Protein AF-A0A9P6D9B2-F1 (afdb_monomer)

Organism: Pleurotus eryngii (NCBI:txid5323)

pLDDT: mean 74.41, std 20.21, range [35.28, 97.0]

Foldseek 3Di:
DDLPPPDPVVSVVVVVVVVVVVVVVVLLCLLPVLVVLLVVLVPQAQDDPVLLDDPDDPPDDDDPDDPDDDNRPLPPPPPPPPPDPPDDDPPDDPQDPVNVVVVSVVSSVVSNVCNNCSVVSNVVSLVVLLVSLVVLQVQLVVLCVQLVPPDPPDDPVVNVVSNVVSNVSSVVSVVSSLSSLVSVVVVCVVVVHPRVVSVPDPNDPDPPPDPPPPPDDPDDDDDDDDD

Mean predicted aligned error: 15.23 Å

Structure (mmCIF, N/CA/C/O backbone):
data_AF-A0A9P6D9B2-F1
#
_entry.id   AF-A0A9P6D9B2-F1
#
loop_
_atom_site.group_PDB
_atom_site.id
_atom_site.type_symbol
_atom_site.label_atom_id
_atom_site.label_alt_id
_atom_site.label_comp_id
_atom_site.label_asym_id
_atom_site.label_entity_id
_atom_site.label_seq_id
_atom_site.pdbx_PDB_ins_code
_atom_site.Cartn_x
_atom_site.Cartn_y
_atom_site.Cartn_z
_atom_site.occupancy
_atom_site.B_iso_or_equiv
_atom_site.auth_seq_id
_atom_site.auth_comp_id
_atom_site.auth_asym_id
_atom_site.auth_atom_id
_atom_site.pdbx_PDB_model_num
ATOM 1 N N . MET A 1 1 ? 6.575 23.695 11.909 1.00 61.94 1 MET A N 1
ATOM 2 C CA . MET A 1 1 ? 6.281 23.722 13.365 1.00 61.94 1 MET A CA 1
ATOM 3 C C . MET A 1 1 ? 7.591 23.746 14.148 1.00 61.94 1 MET A C 1
ATOM 5 O O . MET A 1 1 ? 8.444 22.914 13.869 1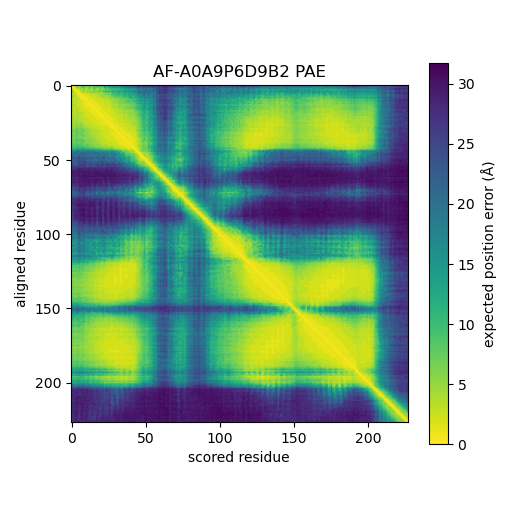.00 61.94 1 MET A O 1
ATOM 9 N N . SER A 1 2 ? 7.783 24.678 15.091 1.00 77.81 2 SER A N 1
ATOM 10 C CA . SER A 1 2 ? 9.008 24.755 15.913 1.00 77.81 2 SER A CA 1
ATOM 11 C C . SER A 1 2 ? 8.801 24.080 17.271 1.00 77.81 2 SER A C 1
ATOM 13 O O . SER A 1 2 ? 7.975 24.521 18.063 1.00 77.81 2 SER A O 1
ATOM 15 N N . THR A 1 3 ? 9.562 23.020 17.557 1.00 83.31 3 THR A N 1
ATOM 16 C CA . THR A 1 3 ? 9.457 22.218 18.795 1.00 83.31 3 THR A CA 1
ATOM 17 C C . THR A 1 3 ? 10.486 22.595 19.872 1.00 83.31 3 THR A C 1
ATOM 19 O O . THR A 1 3 ? 10.587 21.942 20.918 1.00 83.31 3 THR A O 1
ATOM 22 N N . LYS A 1 4 ? 11.261 23.663 19.630 1.00 82.50 4 LYS A N 1
ATOM 23 C CA . LYS A 1 4 ? 12.388 24.085 20.481 1.00 82.50 4 LYS A CA 1
ATOM 24 C C . LYS A 1 4 ? 11.959 24.594 21.863 1.00 82.50 4 LYS A C 1
ATOM 26 O O . LYS A 1 4 ? 12.705 24.406 22.815 1.00 82.50 4 LYS A O 1
ATOM 31 N N . LEU A 1 5 ? 10.767 25.184 21.982 1.00 89.38 5 LEU A N 1
ATOM 32 C CA . LEU A 1 5 ? 10.248 25.762 23.235 1.00 89.38 5 LEU A CA 1
ATOM 33 C C . LEU A 1 5 ? 9.285 24.830 23.994 1.00 89.38 5 LEU A C 1
ATOM 35 O O . LEU A 1 5 ? 8.764 25.197 25.042 1.00 89.38 5 LEU A O 1
ATOM 39 N N . MET A 1 6 ? 9.035 23.626 23.474 1.00 92.62 6 MET A N 1
ATOM 40 C CA . MET A 1 6 ? 8.132 22.655 24.095 1.00 92.62 6 MET A CA 1
ATOM 41 C C . MET A 1 6 ? 8.830 21.856 25.196 1.00 92.62 6 MET A C 1
ATOM 43 O O . MET A 1 6 ? 10.019 21.525 25.083 1.00 92.62 6 MET A O 1
ATOM 47 N N . THR A 1 7 ? 8.061 21.466 26.218 1.00 92.81 7 THR A N 1
ATOM 48 C CA . THR A 1 7 ? 8.506 20.471 27.199 1.00 92.81 7 THR A CA 1
ATOM 49 C C . THR A 1 7 ? 8.815 19.140 26.492 1.00 92.81 7 THR A C 1
ATOM 51 O O . THR A 1 7 ? 8.228 18.846 25.444 1.00 92.81 7 THR A O 1
ATOM 54 N N . PRO A 1 8 ? 9.736 18.309 27.016 1.00 90.94 8 PRO A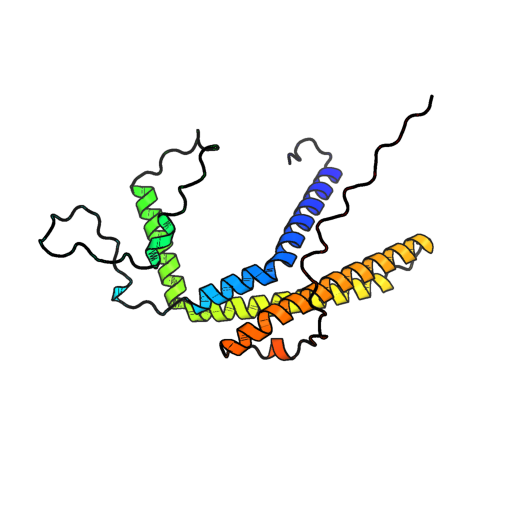 N 1
ATOM 55 C CA . PRO A 1 8 ? 10.158 17.082 26.334 1.00 90.94 8 PRO A CA 1
ATOM 56 C C . PRO A 1 8 ? 9.014 16.119 25.988 1.00 90.94 8 PRO A C 1
ATOM 58 O O . PRO A 1 8 ? 9.072 15.452 24.957 1.00 90.94 8 PRO A O 1
ATOM 61 N N . TRP A 1 9 ? 7.976 16.066 26.828 1.00 90.38 9 TRP A N 1
ATOM 62 C CA . TRP A 1 9 ? 6.820 15.192 26.627 1.00 90.38 9 TRP A CA 1
ATOM 63 C C . TRP A 1 9 ? 5.942 15.680 25.466 1.00 90.38 9 TRP A C 1
ATOM 65 O O . TRP A 1 9 ? 5.736 14.946 24.503 1.00 90.38 9 TRP A O 1
ATOM 75 N N . VAL A 1 10 ? 5.560 16.962 25.484 1.00 90.25 10 VAL A N 1
ATOM 76 C CA . VAL A 1 10 ? 4.762 17.605 24.423 1.00 90.25 10 VAL A CA 1
ATOM 77 C C . VAL A 1 10 ? 5.493 17.586 23.081 1.00 90.25 10 VAL A C 1
ATOM 79 O O . VAL A 1 10 ? 4.886 17.364 22.034 1.00 90.25 10 VAL A O 1
ATOM 82 N N . ARG A 1 11 ? 6.820 17.764 23.093 1.00 90.75 11 ARG A N 1
ATOM 83 C CA . ARG A 1 11 ? 7.648 17.638 21.888 1.00 90.75 11 ARG A CA 1
ATOM 84 C C . ARG A 1 11 ? 7.505 16.258 21.248 1.00 90.75 11 ARG A C 1
ATOM 86 O O . ARG A 1 11 ? 7.363 16.176 20.032 1.00 90.75 11 ARG A O 1
ATOM 93 N N . ARG A 1 12 ? 7.584 15.190 22.047 1.00 89.56 12 ARG A N 1
ATOM 94 C CA . ARG A 1 12 ? 7.517 13.811 21.546 1.00 89.56 12 ARG A CA 1
ATOM 95 C C . ARG A 1 12 ? 6.148 13.511 20.941 1.00 89.56 12 ARG A C 1
ATOM 97 O O . ARG A 1 12 ? 6.096 12.989 19.837 1.00 89.56 12 ARG A O 1
ATOM 104 N N . GLU A 1 13 ? 5.078 13.902 21.621 1.00 90.81 13 GLU A N 1
ATOM 105 C CA . GLU A 1 13 ? 3.706 13.729 21.133 1.00 90.81 13 GLU A CA 1
ATOM 106 C C . GLU A 1 13 ? 3.445 14.522 19.844 1.00 90.81 13 GLU A C 1
ATOM 108 O O . GLU A 1 13 ? 2.868 14.004 18.894 1.00 90.81 13 GLU A O 1
ATOM 113 N N . THR A 1 14 ? 3.948 15.758 19.762 1.00 90.75 14 THR A N 1
ATOM 114 C CA . THR A 1 14 ? 3.820 16.586 18.552 1.00 90.75 14 THR A CA 1
ATOM 115 C C . THR A 1 14 ? 4.505 15.932 17.350 1.00 90.75 14 THR A C 1
ATOM 117 O O . THR A 1 14 ? 3.945 15.906 16.254 1.00 90.75 14 THR A O 1
ATOM 120 N N . ILE A 1 15 ? 5.714 15.394 17.548 1.00 89.69 15 ILE A N 1
ATOM 121 C CA . ILE A 1 15 ? 6.451 14.687 16.493 1.00 89.69 15 ILE A CA 1
ATOM 122 C C . ILE A 1 15 ? 5.716 13.405 16.091 1.00 89.69 15 ILE A C 1
ATOM 124 O O . ILE A 1 15 ? 5.590 13.149 14.897 1.00 89.69 15 ILE A O 1
ATOM 128 N N . ASP A 1 16 ? 5.204 12.635 17.055 1.00 89.81 16 ASP A N 1
ATOM 129 C CA . ASP A 1 16 ? 4.456 11.403 16.784 1.00 89.81 16 ASP A CA 1
ATOM 130 C C . ASP A 1 16 ? 3.185 11.684 15.973 1.00 89.81 16 ASP A C 1
ATOM 132 O O . ASP A 1 16 ? 2.973 11.076 14.928 1.00 89.81 16 ASP A O 1
ATOM 136 N N . ASN A 1 17 ? 2.392 12.682 16.370 1.00 91.38 17 ASN A N 1
ATOM 137 C CA . ASN A 1 17 ? 1.190 13.084 15.640 1.00 91.38 17 ASN A CA 1
ATOM 138 C C . ASN A 1 17 ? 1.508 13.531 14.208 1.00 91.38 17 ASN A C 1
ATOM 140 O O . ASN A 1 17 ? 0.808 13.150 13.269 1.00 91.38 17 ASN A O 1
ATOM 144 N N . HIS A 1 18 ? 2.582 14.304 14.023 1.00 89.62 18 HIS A N 1
ATOM 145 C CA . HIS A 1 18 ? 2.997 14.744 12.694 1.00 89.62 18 HIS A CA 1
ATOM 146 C C . HIS A 1 18 ? 3.466 13.573 11.822 1.00 89.62 18 HIS A C 1
ATOM 148 O O . HIS A 1 18 ? 3.024 13.443 10.681 1.00 89.62 18 HIS A O 1
ATOM 154 N N . ALA A 1 19 ? 4.306 12.689 12.367 1.00 89.88 19 ALA A N 1
ATOM 155 C CA . ALA A 1 19 ? 4.774 11.497 11.667 1.00 89.88 19 ALA A CA 1
ATOM 156 C C . ALA A 1 19 ? 3.610 10.560 11.312 1.00 89.88 19 ALA A C 1
ATOM 158 O O . ALA A 1 19 ? 3.552 10.048 10.197 1.00 89.88 19 ALA A O 1
ATOM 159 N N . ARG A 1 20 ? 2.641 10.380 12.218 1.00 87.12 20 ARG A N 1
ATOM 160 C CA . ARG A 1 20 ? 1.435 9.577 11.973 1.00 87.12 20 ARG A CA 1
ATOM 161 C C . ARG A 1 20 ? 0.555 10.184 10.890 1.00 87.12 20 ARG A C 1
ATOM 163 O O . ARG A 1 20 ? 0.118 9.449 10.011 1.00 87.12 20 ARG A O 1
ATOM 170 N N . GLY A 1 21 ? 0.342 11.500 10.909 1.00 91.25 21 GLY A N 1
ATOM 171 C CA . GLY A 1 21 ? -0.403 12.197 9.860 1.00 91.25 21 GLY A CA 1
ATOM 172 C C . GLY A 1 21 ? 0.262 12.065 8.489 1.00 91.25 21 GLY A C 1
ATOM 173 O O . GLY A 1 21 ? -0.400 11.721 7.512 1.00 91.25 21 GLY A O 1
ATOM 174 N N . TRP A 1 22 ? 1.582 12.255 8.423 1.00 91.69 22 TRP A N 1
ATOM 175 C CA . TRP A 1 22 ? 2.341 12.110 7.181 1.00 91.69 22 TRP A CA 1
ATOM 176 C C . TRP A 1 22 ? 2.339 10.666 6.661 1.00 91.69 22 TRP A C 1
ATOM 178 O O . TRP A 1 22 ? 2.072 10.435 5.483 1.00 91.69 22 TRP A O 1
ATOM 188 N N . ASN A 1 23 ? 2.550 9.680 7.539 1.00 92.25 23 ASN A N 1
ATOM 189 C CA . ASN A 1 23 ? 2.464 8.264 7.177 1.00 92.25 23 ASN A CA 1
ATOM 190 C C . ASN A 1 23 ? 1.066 7.898 6.672 1.00 92.25 23 ASN A C 1
ATOM 192 O O . ASN A 1 23 ? 0.944 7.194 5.675 1.00 92.25 23 ASN A O 1
ATOM 196 N N . TRP A 1 24 ? 0.012 8.395 7.324 1.00 92.44 24 TRP A N 1
ATOM 197 C CA . TRP A 1 24 ? -1.360 8.161 6.882 1.00 92.44 24 TRP A CA 1
ATOM 198 C C . TRP A 1 24 ? -1.611 8.731 5.487 1.00 92.44 24 TRP A C 1
ATOM 200 O O . TRP A 1 24 ? -2.140 8.033 4.626 1.00 92.44 24 TRP A O 1
ATOM 210 N N . GLN A 1 25 ? -1.157 9.960 5.235 1.00 93.69 25 GLN A N 1
ATOM 211 C CA . GLN A 1 25 ? -1.238 10.573 3.912 1.00 93.69 25 GLN A CA 1
ATOM 212 C C . GLN A 1 25 ? -0.495 9.753 2.847 1.00 93.69 25 GLN A C 1
ATOM 214 O O . GLN A 1 25 ? -0.969 9.635 1.722 1.00 93.69 25 GLN A O 1
ATOM 219 N N . LYS A 1 26 ? 0.654 9.158 3.183 1.00 91.38 26 LYS A N 1
ATOM 220 C CA . LYS A 1 26 ? 1.365 8.253 2.268 1.00 91.38 26 LYS A CA 1
ATOM 221 C C . LYS A 1 26 ? 0.578 6.977 1.997 1.00 91.38 26 LYS A C 1
ATOM 223 O O . LYS A 1 26 ? 0.425 6.603 0.839 1.00 91.38 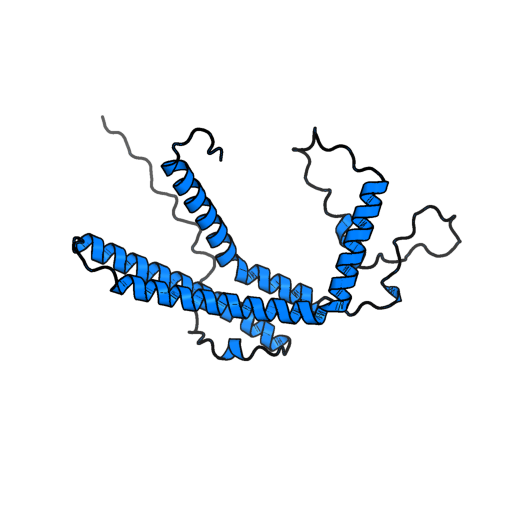26 LYS A O 1
ATOM 228 N N . ILE A 1 27 ? 0.031 6.357 3.042 1.00 93.94 27 ILE A N 1
ATOM 229 C CA . ILE A 1 27 ? -0.756 5.125 2.927 1.00 93.94 27 ILE A CA 1
ATOM 230 C C . ILE A 1 27 ? -1.954 5.324 2.000 1.00 93.94 27 ILE A C 1
ATOM 232 O O . ILE A 1 27 ? -2.182 4.486 1.134 1.00 93.94 27 ILE A O 1
ATOM 236 N N . THR A 1 28 ? -2.691 6.429 2.136 1.00 92.88 28 THR A N 1
ATOM 237 C CA . THR A 1 28 ? -3.854 6.706 1.278 1.00 92.88 28 THR A CA 1
ATOM 238 C C . THR A 1 28 ? -3.469 7.017 -0.169 1.00 92.88 28 THR A C 1
ATOM 240 O O . THR A 1 28 ? -4.262 6.762 -1.072 1.00 92.88 28 THR A O 1
ATOM 243 N N . GLN A 1 29 ? -2.257 7.524 -0.407 1.00 93.12 29 GLN A N 1
ATOM 244 C CA . GLN A 1 29 ? -1.759 7.855 -1.744 1.00 93.12 29 GLN A CA 1
ATOM 245 C C . GLN A 1 29 ? -1.103 6.678 -2.477 1.00 93.12 29 GLN A C 1
ATOM 247 O O . GLN A 1 29 ? -0.981 6.746 -3.698 1.00 93.12 29 GLN A O 1
ATOM 252 N N . PHE A 1 30 ? -0.726 5.590 -1.791 1.00 94.00 30 PHE A N 1
ATOM 253 C CA . PHE A 1 30 ? -0.034 4.465 -2.436 1.00 94.00 30 PHE A CA 1
ATOM 254 C C . PHE A 1 30 ? -0.786 3.886 -3.636 1.00 94.00 30 PHE A C 1
ATOM 256 O O . PHE A 1 30 ? -0.145 3.530 -4.622 1.00 94.00 30 PHE A O 1
ATOM 263 N N . GLY A 1 31 ? -2.122 3.860 -3.587 1.00 92.44 31 GLY A N 1
ATOM 264 C CA . GLY A 1 31 ? -2.980 3.453 -4.701 1.00 92.44 31 GLY A CA 1
ATOM 265 C C . GLY A 1 31 ? -2.615 4.135 -6.019 1.00 92.44 31 GLY A C 1
ATOM 266 O O . GLY A 1 31 ? -2.291 3.464 -6.999 1.00 92.44 31 GLY A O 1
ATOM 267 N N . SER A 1 32 ? -2.629 5.469 -6.036 1.00 93.12 32 SER A N 1
ATOM 268 C CA . SER A 1 32 ? -2.351 6.248 -7.243 1.00 93.12 32 SER A CA 1
ATOM 269 C C . SER A 1 32 ? -0.859 6.342 -7.551 1.00 93.12 32 SER A C 1
ATOM 271 O O . SER A 1 32 ? -0.487 6.243 -8.717 1.00 93.12 32 SER A O 1
ATOM 273 N N . THR A 1 33 ? 0.008 6.481 -6.542 1.00 93.81 33 THR A N 1
ATOM 274 C CA . THR A 1 33 ? 1.450 6.660 -6.779 1.00 93.81 33 THR A CA 1
ATOM 275 C C . THR A 1 33 ? 2.110 5.398 -7.318 1.00 93.81 33 THR A C 1
ATOM 277 O O . THR A 1 33 ? 2.918 5.491 -8.234 1.00 93.81 33 THR A O 1
ATOM 280 N N . LEU A 1 34 ? 1.761 4.215 -6.797 1.00 94.62 34 LEU A N 1
ATOM 281 C CA . LEU A 1 34 ? 2.286 2.956 -7.336 1.00 94.62 34 LEU A CA 1
ATOM 282 C C . LEU A 1 34 ? 1.693 2.650 -8.708 1.00 94.62 34 LEU A C 1
ATOM 284 O O . LEU A 1 34 ? 2.356 2.031 -9.531 1.00 94.62 34 LEU A O 1
ATOM 288 N N . MET A 1 35 ? 0.479 3.130 -8.990 1.00 93.75 35 MET A N 1
ATOM 289 C CA . MET A 1 35 ? -0.096 2.985 -10.321 1.00 93.75 35 MET A CA 1
ATOM 290 C C . MET A 1 35 ? 0.568 3.882 -11.359 1.00 93.75 35 MET A C 1
ATOM 292 O O . MET A 1 35 ? 0.863 3.440 -12.467 1.00 93.75 35 MET A O 1
ATOM 296 N N . GLN A 1 36 ? 0.892 5.114 -10.980 1.00 92.19 36 GLN A N 1
ATOM 297 C CA . GLN A 1 36 ? 1.740 5.968 -11.796 1.00 92.19 36 GLN A CA 1
ATOM 298 C C . GLN A 1 36 ? 3.124 5.332 -12.008 1.00 92.19 36 GLN A C 1
ATOM 300 O O . GLN A 1 36 ? 3.572 5.242 -13.148 1.00 92.19 36 GLN A O 1
ATOM 305 N N . GLY A 1 37 ? 3.744 4.812 -10.944 1.00 90.25 37 GLY A N 1
ATOM 306 C CA . GLY A 1 37 ? 5.021 4.100 -11.028 1.00 90.25 37 GLY A CA 1
ATOM 307 C C . GLY A 1 37 ? 4.967 2.885 -11.956 1.00 90.25 37 GLY A C 1
ATOM 308 O O . GLY A 1 37 ? 5.896 2.663 -12.724 1.00 90.25 37 GLY A O 1
ATOM 309 N N . LEU A 1 38 ? 3.853 2.142 -11.971 1.00 91.00 38 LEU A N 1
ATOM 310 C CA . LEU A 1 38 ? 3.665 1.027 -12.899 1.00 91.00 38 LEU A CA 1
ATOM 311 C C . LEU A 1 38 ? 3.613 1.511 -14.351 1.00 91.00 38 LEU A C 1
ATOM 313 O O . LEU A 1 38 ? 4.284 0.943 -15.207 1.00 91.00 38 LEU A O 1
ATOM 317 N N . HIS A 1 39 ? 2.842 2.561 -14.644 1.00 89.62 39 HIS A N 1
ATOM 318 C CA . HIS A 1 39 ? 2.790 3.121 -15.996 1.00 89.62 39 HIS A CA 1
ATOM 319 C C . HIS A 1 39 ? 4.152 3.644 -16.455 1.00 89.62 39 HIS A C 1
ATOM 321 O O . HIS A 1 39 ? 4.528 3.426 -17.604 1.00 89.62 39 HIS A O 1
ATOM 327 N N . GLU A 1 40 ? 4.903 4.299 -15.569 1.00 87.44 40 GLU A N 1
ATOM 328 C CA . GLU A 1 40 ? 6.265 4.755 -15.848 1.00 87.44 40 GLU A CA 1
ATOM 329 C C . GLU A 1 40 ? 7.190 3.562 -16.126 1.00 87.44 40 GLU A C 1
ATOM 331 O O . GLU A 1 40 ? 7.873 3.543 -17.150 1.00 87.44 40 GLU A O 1
ATOM 336 N N . ALA A 1 41 ? 7.140 2.518 -15.294 1.00 86.88 41 ALA A N 1
ATOM 337 C CA . ALA A 1 41 ? 7.933 1.305 -15.472 1.00 86.88 41 ALA A CA 1
ATOM 338 C C . ALA A 1 41 ? 7.598 0.547 -16.766 1.00 86.88 41 ALA A C 1
ATOM 340 O O . ALA A 1 41 ? 8.491 -0.002 -17.412 1.00 86.88 41 ALA A O 1
ATOM 341 N N . LEU A 1 42 ? 6.331 0.547 -17.186 1.00 84.88 42 LEU A N 1
ATOM 342 C CA . LEU A 1 42 ? 5.885 -0.024 -18.461 1.00 84.88 42 LEU A CA 1
ATOM 343 C C . LEU A 1 42 ? 6.239 0.857 -19.668 1.00 84.88 42 LEU A C 1
ATOM 345 O O . LEU A 1 42 ? 6.438 0.341 -20.768 1.00 84.88 42 LEU A O 1
ATOM 349 N N . ALA A 1 43 ? 6.316 2.177 -19.485 1.00 83.00 43 ALA A N 1
ATOM 350 C CA . ALA A 1 43 ? 6.724 3.115 -20.528 1.00 83.00 43 ALA A CA 1
ATOM 351 C C . ALA A 1 43 ? 8.240 3.092 -20.780 1.00 83.00 43 ALA A C 1
ATOM 353 O O . ALA A 1 43 ? 8.684 3.448 -21.879 1.00 83.00 43 ALA A O 1
ATOM 354 N N . MET A 1 44 ? 9.035 2.665 -19.794 1.00 78.25 44 MET A N 1
ATOM 355 C CA . MET A 1 44 ? 10.476 2.499 -19.952 1.00 78.25 44 MET A CA 1
ATOM 356 C C . MET A 1 44 ? 10.795 1.434 -21.009 1.00 78.25 44 MET A C 1
ATOM 358 O O . MET A 1 44 ? 10.281 0.318 -20.996 1.00 78.25 44 MET A O 1
ATOM 362 N N . LYS A 1 45 ? 11.676 1.794 -21.947 1.00 65.88 45 LYS A N 1
ATOM 363 C CA . LYS A 1 45 ? 12.160 0.920 -23.023 1.00 65.88 45 LYS A CA 1
ATOM 364 C C . LYS A 1 45 ? 13.634 0.581 -22.805 1.00 65.88 45 LYS A C 1
ATOM 366 O O . LYS A 1 45 ? 14.358 1.398 -22.230 1.00 65.88 45 LYS A O 1
ATOM 371 N N . PRO A 1 46 ? 14.113 -0.569 -23.316 1.00 65.06 46 PRO A N 1
ATOM 372 C CA . PRO A 1 46 ? 15.543 -0.840 -23.361 1.00 65.06 46 PRO A CA 1
ATOM 373 C C . PRO A 1 46 ? 16.251 0.266 -24.150 1.00 65.06 46 PRO A C 1
ATOM 375 O O . PRO A 1 46 ? 15.868 0.557 -25.287 1.00 65.06 46 PRO A O 1
ATOM 378 N N . LEU A 1 47 ? 17.282 0.862 -23.543 1.00 62.66 47 LEU A N 1
ATOM 379 C CA . LEU A 1 47 ? 18.114 1.887 -24.179 1.00 62.66 47 LEU A CA 1
ATOM 380 C C . LEU A 1 47 ? 18.687 1.366 -25.493 1.00 62.66 47 LEU A C 1
ATOM 382 O O . LEU A 1 47 ? 19.475 0.417 -25.497 1.00 62.66 47 LEU A O 1
ATOM 386 N N . GLN A 1 48 ? 18.341 2.011 -26.605 1.00 63.62 48 GLN A N 1
ATOM 387 C CA . GLN A 1 48 ? 19.040 1.784 -27.861 1.00 63.62 48 GLN A CA 1
ATOM 388 C C . GLN A 1 48 ? 20.350 2.576 -27.843 1.00 63.62 48 GLN A C 1
ATOM 390 O O . GLN A 1 48 ? 20.436 3.657 -27.264 1.00 63.62 48 GLN A O 1
ATOM 395 N N . GLN A 1 49 ? 21.388 2.074 -28.520 1.00 57.75 49 GLN A N 1
ATOM 396 C CA . GLN A 1 49 ? 22.693 2.751 -28.595 1.00 57.75 49 GLN A CA 1
ATOM 397 C C . GLN A 1 49 ? 22.582 4.196 -29.133 1.00 57.75 49 GLN A C 1
ATOM 399 O O . GLN A 1 49 ? 23.414 5.040 -28.805 1.00 57.75 49 GLN A O 1
ATOM 404 N N . GLY A 1 50 ? 21.546 4.485 -29.933 1.00 59.34 50 GLY A N 1
ATOM 405 C CA . GLY A 1 50 ? 21.240 5.818 -30.460 1.00 59.34 50 GLY A CA 1
ATOM 406 C C . GLY A 1 50 ? 20.643 6.801 -29.445 1.00 59.34 50 GLY A C 1
ATOM 407 O O . GLY A 1 50 ? 20.765 8.003 -29.653 1.00 59.34 50 GLY A O 1
ATOM 408 N N . ASP A 1 51 ? 20.075 6.325 -28.332 1.00 58.66 51 ASP A N 1
ATOM 409 C CA . ASP A 1 51 ? 19.459 7.178 -27.301 1.00 58.66 51 ASP A CA 1
ATOM 410 C C . ASP A 1 51 ? 20.508 7.835 -26.383 1.00 58.66 51 ASP A C 1
ATOM 412 O O . ASP A 1 51 ? 20.218 8.796 -25.671 1.00 58.66 51 ASP A O 1
ATOM 416 N N . VAL A 1 52 ? 21.753 7.335 -26.418 1.00 59.28 52 VAL A N 1
ATOM 417 C CA . VAL A 1 52 ? 22.886 7.754 -25.569 1.00 59.28 52 VAL A CA 1
ATOM 418 C C . VAL A 1 52 ? 23.650 8.947 -26.167 1.00 59.28 52 VAL A C 1
ATOM 420 O O . VAL A 1 52 ? 24.843 9.126 -25.923 1.00 59.28 52 VAL A O 1
ATOM 423 N N . GLN A 1 53 ? 22.989 9.779 -26.971 1.00 55.53 53 GLN A N 1
ATOM 424 C CA . GLN A 1 53 ? 23.602 11.006 -27.473 1.00 55.53 53 GLN A CA 1
ATOM 425 C C . GLN A 1 53 ? 23.460 12.121 -26.433 1.00 55.53 53 GLN A C 1
ATOM 427 O O . GLN A 1 53 ? 22.370 12.406 -25.936 1.00 55.53 53 GLN A O 1
ATOM 432 N N . CYS A 1 54 ? 24.597 12.727 -26.082 1.00 51.53 54 CYS A N 1
ATOM 433 C CA . CYS A 1 54 ? 24.626 13.975 -25.328 1.00 51.53 54 CYS A CA 1
ATOM 434 C C . CYS A 1 54 ? 23.859 15.039 -26.135 1.00 51.53 54 CYS A C 1
ATOM 436 O O . CYS A 1 54 ? 24.052 15.078 -27.356 1.00 51.53 54 CYS A O 1
ATOM 438 N N . PRO A 1 55 ? 23.037 15.907 -25.515 1.00 56.34 55 PRO A N 1
ATOM 439 C CA . PRO A 1 55 ? 22.553 17.106 -26.176 1.00 56.34 55 PRO A CA 1
ATOM 440 C C . PRO A 1 55 ? 23.800 17.848 -26.647 1.00 56.34 55 PRO A C 1
ATOM 442 O O . PRO A 1 55 ? 24.656 18.186 -25.827 1.00 56.34 55 PRO A O 1
ATOM 445 N N . GLN A 1 56 ? 23.982 17.982 -27.963 1.00 54.19 56 GLN A N 1
ATOM 446 C CA . GLN A 1 56 ? 25.175 18.638 -28.484 1.00 54.19 56 GLN A CA 1
ATOM 447 C C . GLN A 1 56 ? 25.269 20.027 -27.850 1.00 54.19 56 GLN A C 1
ATOM 449 O O . GLN A 1 56 ? 24.326 20.818 -27.899 1.00 54.19 56 GLN A O 1
ATOM 454 N N . HIS A 1 57 ? 26.413 20.294 -27.222 1.00 44.25 57 HIS A N 1
ATOM 455 C CA . HIS A 1 57 ? 26.795 21.634 -26.813 1.00 44.25 57 HIS A CA 1
ATOM 456 C C . HIS A 1 57 ? 26.719 22.511 -28.069 1.00 44.25 57 HIS A C 1
ATOM 458 O O . HIS A 1 57 ? 27.268 22.126 -29.101 1.00 44.25 57 HIS A O 1
ATOM 464 N N . GLN A 1 58 ? 26.025 23.649 -28.013 1.00 47.47 58 GLN A N 1
ATOM 465 C CA . GLN A 1 58 ? 25.751 24.536 -29.159 1.00 47.47 58 GLN A CA 1
ATOM 466 C C . GLN A 1 58 ? 27.015 25.186 -29.782 1.00 47.47 58 GLN A C 1
ATOM 468 O O . GLN A 1 58 ? 26.906 26.167 -30.512 1.00 47.47 58 GLN A O 1
ATOM 473 N N . ASP A 1 59 ? 28.211 24.651 -29.526 1.00 45.12 59 ASP A N 1
ATOM 474 C CA . ASP A 1 59 ? 29.497 25.246 -29.905 1.00 45.12 59 ASP A CA 1
ATOM 475 C C . ASP A 1 59 ? 30.053 24.718 -31.240 1.00 45.12 59 ASP A C 1
ATOM 477 O O . ASP A 1 59 ? 31.137 25.127 -31.657 1.00 45.12 59 ASP A O 1
ATOM 481 N N . GLU A 1 60 ? 29.334 23.844 -31.951 1.00 50.31 60 GLU A N 1
ATOM 482 C CA . GLU A 1 60 ? 29.721 23.436 -33.306 1.00 50.31 60 GLU A CA 1
ATOM 483 C C . GLU A 1 60 ? 29.049 24.316 -34.371 1.00 50.31 60 GLU A C 1
ATOM 485 O O . GLU A 1 60 ? 27.828 24.451 -34.448 1.00 50.31 60 GLU A O 1
ATOM 490 N N . VAL A 1 61 ? 29.896 24.931 -35.202 1.00 51.53 61 VAL A N 1
ATOM 491 C CA . VAL A 1 61 ? 29.535 25.785 -36.342 1.00 51.53 61 VAL A CA 1
ATOM 492 C C . VAL A 1 61 ? 28.482 25.087 -37.220 1.00 51.53 61 VAL A C 1
ATOM 494 O O . VAL A 1 61 ? 28.702 23.932 -37.590 1.00 51.53 61 VAL A O 1
ATOM 497 N N . PRO A 1 62 ? 27.380 25.759 -37.618 1.00 45.12 62 PRO A N 1
ATOM 498 C CA . PRO A 1 62 ? 26.298 25.112 -38.354 1.00 45.12 62 PRO A CA 1
ATOM 499 C C . PRO A 1 62 ? 26.788 24.541 -39.688 1.00 45.12 62 PRO A C 1
ATOM 501 O O . PRO A 1 62 ? 27.093 25.279 -40.628 1.00 45.12 62 PRO A O 1
ATOM 504 N N . GLY A 1 63 ? 26.832 23.214 -39.791 1.00 53.69 63 GLY A N 1
ATOM 505 C CA . GLY A 1 63 ? 26.800 22.535 -41.080 1.00 53.69 63 GLY A CA 1
ATOM 506 C C . GLY A 1 63 ? 25.413 22.723 -41.711 1.00 53.69 63 GLY A C 1
ATOM 507 O O . GLY A 1 63 ? 24.406 22.674 -40.999 1.00 53.69 63 GLY A O 1
ATOM 508 N N . PRO A 1 64 ? 25.307 22.961 -43.028 1.00 46.91 64 PRO A N 1
ATOM 509 C CA . PRO A 1 64 ? 24.015 23.182 -43.660 1.00 46.91 64 PRO A CA 1
ATOM 510 C C . PRO A 1 64 ? 23.262 21.848 -43.751 1.00 46.91 64 PRO A C 1
ATOM 512 O O . PRO A 1 64 ? 23.542 21.048 -44.641 1.00 46.91 64 PRO A O 1
ATOM 515 N N . GLY A 1 65 ? 22.306 21.596 -42.848 1.00 51.62 65 GLY A N 1
ATOM 516 C CA . GLY A 1 65 ? 21.341 20.508 -43.057 1.00 51.62 65 GLY A CA 1
ATOM 517 C C . GLY A 1 65 ? 20.631 19.870 -41.862 1.00 51.62 65 GLY A C 1
ATOM 518 O O . GLY A 1 65 ? 19.820 18.985 -42.109 1.00 51.62 65 GLY A O 1
ATOM 519 N N . GLU A 1 66 ? 20.867 20.253 -40.603 1.00 53.38 66 GLU A N 1
ATOM 520 C CA . GLU A 1 66 ? 20.298 19.504 -39.463 1.0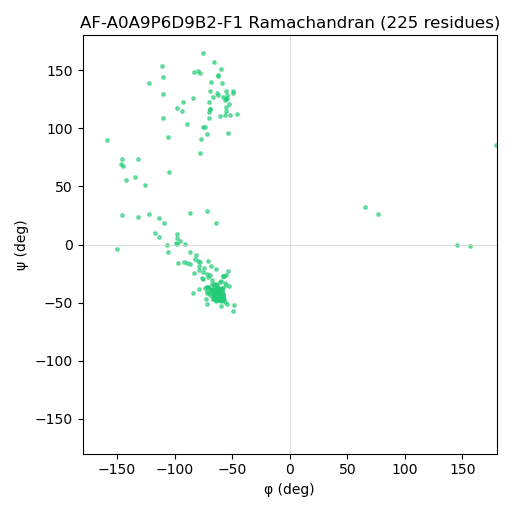0 53.38 66 GLU A CA 1
ATOM 521 C C . GLU A 1 66 ? 19.621 20.404 -38.417 1.00 53.38 66 GLU A C 1
ATOM 523 O O . GLU A 1 66 ? 20.133 20.612 -37.325 1.00 53.38 66 GLU A O 1
ATOM 528 N N . SER A 1 67 ? 18.440 20.944 -38.737 1.00 48.59 67 SER A N 1
ATOM 529 C CA . SER A 1 67 ? 17.646 21.776 -37.812 1.00 48.59 67 SER A CA 1
ATOM 530 C C . SER A 1 67 ? 16.523 21.029 -37.072 1.00 48.59 67 SER A C 1
ATOM 532 O O . SER A 1 67 ? 15.704 21.673 -36.422 1.00 48.59 67 SER A O 1
ATOM 534 N N . HIS A 1 68 ? 16.446 19.694 -37.155 1.00 45.56 68 HIS A N 1
ATOM 535 C CA . HIS A 1 68 ? 15.322 18.918 -36.597 1.00 45.56 68 HIS A CA 1
ATOM 536 C C . HIS A 1 68 ? 15.745 17.582 -35.962 1.00 45.56 68 HIS A C 1
ATOM 538 O O . HIS A 1 68 ? 15.238 16.529 -36.342 1.00 45.56 68 HIS A O 1
ATOM 544 N N . ARG A 1 69 ? 16.668 17.592 -34.992 1.00 55.84 69 ARG A N 1
ATOM 545 C CA . ARG A 1 69 ? 16.851 16.423 -34.112 1.00 55.84 69 ARG A CA 1
ATOM 546 C C . ARG A 1 69 ? 16.007 16.612 -32.854 1.00 55.84 69 ARG A C 1
ATOM 548 O O . ARG A 1 69 ? 16.237 17.544 -32.089 1.00 55.84 69 ARG A O 1
ATOM 555 N N . GLU A 1 70 ? 15.010 15.751 -32.673 1.00 52.81 70 GLU A N 1
ATOM 556 C CA . GLU A 1 70 ? 14.200 15.699 -31.456 1.00 52.81 70 GLU A CA 1
ATOM 557 C C . GLU A 1 70 ? 15.084 15.246 -30.285 1.00 52.81 70 GLU A C 1
ATOM 559 O O . GLU A 1 70 ? 15.796 14.244 -30.373 1.00 52.81 70 GLU A O 1
ATOM 564 N N . ILE A 1 71 ? 15.084 16.023 -29.202 1.00 54.94 71 ILE A N 1
ATOM 565 C CA . ILE A 1 71 ? 15.823 15.716 -27.976 1.00 54.94 71 ILE A CA 1
ATOM 566 C C . ILE A 1 71 ? 15.269 14.401 -27.405 1.00 54.94 71 ILE A C 1
ATOM 568 O O . ILE A 1 71 ? 14.054 14.261 -27.255 1.00 54.94 71 ILE A O 1
ATOM 572 N N . SER A 1 72 ? 16.135 13.428 -27.095 1.00 52.88 72 SER A N 1
ATOM 573 C CA . SER A 1 72 ? 15.675 12.145 -26.552 1.00 52.88 72 SER A CA 1
ATOM 574 C C . SER A 1 72 ? 14.966 12.343 -25.208 1.00 52.88 72 SER A C 1
ATOM 576 O O . SER A 1 72 ? 15.320 13.220 -24.419 1.00 52.88 72 SER A O 1
ATOM 578 N N . TRP A 1 73 ? 13.951 11.515 -24.942 1.00 57.91 73 TRP A N 1
ATOM 579 C CA . TRP A 1 73 ? 13.062 11.625 -23.774 1.00 57.91 73 TRP A CA 1
ATOM 580 C C . TRP A 1 73 ? 13.797 11.672 -22.421 1.00 57.91 73 TRP A C 1
ATOM 582 O O . TRP A 1 73 ? 13.281 12.221 -21.452 1.00 57.91 73 TRP A O 1
ATOM 592 N N . ILE A 1 74 ? 15.031 11.162 -22.387 1.00 52.62 74 ILE A N 1
ATOM 593 C CA . ILE A 1 74 ? 15.958 11.142 -21.247 1.00 52.62 74 ILE A CA 1
ATOM 594 C C . ILE A 1 74 ? 16.387 12.561 -20.817 1.00 52.62 74 ILE A C 1
ATOM 596 O O . ILE A 1 74 ? 16.793 12.762 -19.676 1.00 52.62 74 ILE A O 1
ATOM 600 N N . TRP A 1 75 ? 16.276 13.556 -21.702 1.00 57.81 75 TRP A N 1
ATOM 601 C CA . TRP A 1 75 ? 16.682 14.947 -21.453 1.00 57.81 75 TRP A CA 1
ATOM 602 C C . TRP A 1 75 ? 15.505 15.915 -21.262 1.00 57.81 75 TRP A C 1
ATOM 604 O O . TRP A 1 75 ? 15.726 17.099 -21.015 1.00 57.81 75 TRP A O 1
ATOM 614 N N . LEU A 1 76 ? 14.257 15.438 -21.344 1.00 57.00 76 LEU A N 1
ATOM 615 C CA . LEU A 1 76 ? 13.065 16.281 -21.173 1.00 57.00 76 LEU A CA 1
ATOM 616 C C . LEU A 1 76 ? 12.861 16.750 -19.717 1.00 57.00 76 LEU A C 1
ATOM 618 O O . LEU A 1 76 ? 12.098 17.682 -19.479 1.00 57.00 76 LEU A O 1
ATOM 622 N N . SER A 1 77 ? 13.550 16.151 -18.738 1.00 47.41 77 SER A N 1
ATOM 623 C CA . SER A 1 77 ? 13.338 16.415 -17.306 1.00 47.41 77 SER A CA 1
ATOM 624 C C . SER A 1 77 ? 13.975 17.709 -16.784 1.00 47.41 77 SER A C 1
ATOM 626 O O . SER A 1 77 ? 13.568 18.205 -15.736 1.00 47.41 77 SER A O 1
ATOM 628 N N . VAL A 1 78 ? 14.946 18.290 -17.499 1.00 48.97 78 VAL A N 1
ATOM 629 C CA . VAL A 1 78 ? 15.717 19.449 -17.004 1.00 48.97 78 VAL A CA 1
ATOM 630 C C . VAL A 1 78 ? 15.073 20.797 -17.356 1.00 48.97 78 VAL A C 1
ATOM 632 O O . VAL A 1 78 ? 15.377 21.805 -16.723 1.00 48.97 78 VAL A O 1
ATOM 635 N N . SER A 1 79 ? 14.130 20.843 -18.299 1.00 45.03 79 SER A N 1
ATOM 636 C CA . SER A 1 79 ? 13.531 22.113 -18.744 1.00 45.03 79 SER A CA 1
ATOM 637 C C . SER A 1 79 ? 12.260 22.530 -17.992 1.00 45.03 79 SER A C 1
ATOM 639 O O . SER A 1 79 ? 11.883 23.693 -18.077 1.00 45.03 79 SER A O 1
ATOM 641 N N . SER A 1 80 ? 11.612 21.640 -17.228 1.00 42.47 80 SER A N 1
ATOM 642 C CA . SER A 1 80 ? 10.302 21.918 -16.598 1.00 42.47 80 SER A CA 1
ATOM 643 C C . SER A 1 80 ? 10.349 22.329 -15.118 1.00 42.47 80 SER A C 1
ATOM 645 O O . SER A 1 80 ? 9.304 22.557 -14.519 1.00 42.47 80 SER A O 1
ATOM 647 N N . GLY A 1 81 ? 11.531 22.437 -14.503 1.00 43.66 81 GLY A N 1
ATOM 648 C CA . GLY A 1 81 ? 11.674 22.751 -13.071 1.00 43.66 81 GLY A CA 1
ATOM 649 C C . GLY A 1 81 ? 11.804 24.238 -12.710 1.00 43.66 81 GLY A C 1
ATOM 650 O O . GLY A 1 81 ? 11.972 24.550 -11.534 1.00 43.66 81 GLY A O 1
ATOM 651 N N . LEU A 1 82 ? 11.771 25.151 -13.688 1.00 47.72 82 LEU A N 1
ATOM 652 C CA . LEU A 1 82 ? 12.051 26.585 -13.487 1.00 47.72 82 LEU A CA 1
ATOM 653 C C . LEU A 1 82 ? 10.862 27.518 -13.782 1.00 47.72 82 LEU A C 1
ATOM 655 O O . LEU A 1 82 ? 11.035 28.732 -13.773 1.00 47.72 82 LEU A O 1
ATOM 659 N N . GLU A 1 83 ? 9.653 26.993 -13.983 1.00 39.28 83 GLU A N 1
ATOM 660 C CA . GLU A 1 83 ? 8.426 27.802 -14.024 1.00 39.28 83 GLU A CA 1
ATOM 661 C C . GLU A 1 83 ? 7.644 27.589 -12.721 1.00 39.28 83 GLU A C 1
ATOM 663 O O . GLU A 1 83 ? 6.875 26.640 -12.592 1.00 39.28 83 GLU A O 1
ATOM 668 N N . GLY A 1 84 ? 7.870 28.442 -11.714 1.00 39.00 84 GLY A N 1
ATOM 669 C CA . GLY A 1 84 ? 6.973 28.508 -10.550 1.00 39.00 84 GLY A CA 1
ATOM 670 C C . GLY A 1 84 ? 7.587 28.809 -9.182 1.00 39.00 84 GLY A C 1
ATOM 671 O O . GLY A 1 84 ? 6.844 28.897 -8.206 1.00 39.00 84 GLY A O 1
ATOM 672 N N . VAL A 1 85 ? 8.905 28.999 -9.056 1.00 42.53 85 VAL A N 1
ATOM 673 C CA . VAL A 1 85 ? 9.531 29.384 -7.771 1.00 42.53 85 VAL A CA 1
ATOM 674 C C . VAL A 1 85 ? 9.919 30.861 -7.794 1.00 42.53 85 VAL A C 1
ATOM 676 O O . VAL A 1 85 ? 11.084 31.229 -7.706 1.00 42.53 85 VAL A O 1
ATOM 679 N N . GLU A 1 86 ? 8.919 31.729 -7.928 1.00 43.19 86 GLU A N 1
ATOM 680 C CA . GLU A 1 86 ? 9.120 33.185 -8.000 1.00 43.19 86 GLU A CA 1
ATOM 681 C C . GLU A 1 86 ? 9.307 33.839 -6.616 1.00 43.19 86 GLU A C 1
ATOM 683 O O . GLU A 1 86 ? 9.668 35.007 -6.531 1.00 43.19 86 GLU A O 1
ATOM 688 N N . HIS A 1 87 ? 9.100 33.112 -5.508 1.00 37.06 87 HIS A N 1
ATOM 689 C CA . HIS A 1 87 ? 8.963 33.744 -4.185 1.00 37.06 87 HIS A CA 1
ATOM 690 C C . HIS A 1 87 ? 9.785 33.151 -3.026 1.00 37.06 87 HIS A C 1
ATOM 692 O O . HIS A 1 87 ? 9.435 33.373 -1.868 1.00 37.06 87 HIS A O 1
ATOM 698 N N . ALA A 1 88 ? 10.898 32.447 -3.276 1.00 46.47 88 ALA A N 1
ATOM 699 C CA . ALA A 1 88 ? 11.700 31.898 -2.167 1.00 46.47 88 ALA A CA 1
ATOM 700 C C . ALA A 1 88 ? 13.231 31.840 -2.357 1.00 46.47 88 ALA A C 1
ATOM 702 O O . ALA A 1 88 ? 13.861 30.997 -1.724 1.00 46.47 88 ALA A O 1
ATOM 703 N N . LEU A 1 89 ? 13.858 32.677 -3.195 1.00 47.97 89 LEU A N 1
ATOM 704 C CA . LEU A 1 89 ? 15.277 32.487 -3.560 1.00 47.97 89 LEU A CA 1
ATOM 705 C C . LEU A 1 89 ? 16.141 33.766 -3.510 1.00 47.97 89 LEU A C 1
ATOM 707 O O . LEU A 1 89 ? 16.772 34.112 -4.503 1.00 47.97 89 LEU A O 1
ATOM 711 N N . GLU A 1 90 ? 16.233 34.457 -2.368 1.00 44.19 90 GLU A N 1
ATOM 712 C CA . GLU A 1 90 ? 17.312 35.457 -2.176 1.00 44.19 90 GLU A CA 1
ATOM 713 C C . GLU A 1 90 ? 18.667 34.819 -1.797 1.00 44.19 90 GLU A C 1
ATOM 715 O O . GLU A 1 90 ? 19.701 35.458 -1.961 1.00 44.19 90 GLU A O 1
ATOM 720 N N . ASP A 1 91 ? 18.693 33.538 -1.401 1.00 47.53 91 ASP A N 1
ATOM 721 C CA . ASP A 1 91 ? 19.913 32.839 -0.948 1.00 47.53 91 ASP A CA 1
ATOM 722 C C . ASP A 1 91 ? 20.395 31.698 -1.874 1.00 47.53 91 ASP A C 1
ATOM 724 O O . ASP A 1 91 ? 21.347 30.989 -1.538 1.00 47.53 91 ASP A O 1
ATOM 728 N N . ILE A 1 92 ? 19.787 31.493 -3.051 1.00 54.62 92 ILE A N 1
ATOM 729 C CA . ILE A 1 92 ? 20.301 30.506 -4.017 1.00 54.62 92 ILE A CA 1
ATOM 730 C C . ILE A 1 92 ? 21.311 31.190 -4.931 1.00 54.62 92 ILE A C 1
ATOM 732 O O . ILE A 1 92 ? 20.949 31.922 -5.850 1.00 54.62 92 ILE A O 1
ATOM 736 N N . GLN A 1 93 ? 22.597 30.933 -4.682 1.00 58.50 93 GLN A N 1
ATOM 737 C CA . GLN A 1 93 ? 23.641 31.268 -5.646 1.00 58.50 93 GLN A CA 1
ATOM 738 C C . GLN A 1 93 ? 23.310 30.597 -6.989 1.00 58.50 93 GLN A C 1
ATOM 740 O O . GLN A 1 93 ? 22.985 29.406 -6.997 1.00 58.50 93 GLN A O 1
ATOM 745 N N . PRO A 1 94 ? 23.379 31.322 -8.119 1.00 56.66 94 PRO A N 1
ATOM 746 C CA . PRO A 1 94 ? 23.172 30.721 -9.429 1.00 56.66 94 PRO A CA 1
ATOM 747 C C . PRO A 1 94 ? 24.159 29.564 -9.609 1.00 56.66 94 PRO A C 1
ATOM 749 O O . PRO A 1 94 ? 25.366 29.743 -9.446 1.00 56.66 94 PRO A O 1
ATOM 752 N N . MET A 1 95 ? 23.627 28.373 -9.897 1.00 60.00 95 MET A N 1
ATOM 753 C CA . MET A 1 95 ? 24.411 27.149 -10.074 1.00 60.00 95 MET A CA 1
ATOM 754 C C . MET A 1 95 ? 25.496 27.380 -11.130 1.00 60.00 95 MET A C 1
ATOM 756 O O . MET A 1 95 ? 25.203 27.832 -12.240 1.00 60.00 95 MET A O 1
ATOM 760 N N . GLY A 1 96 ? 26.754 27.097 -10.789 1.00 68.12 96 GLY A N 1
ATOM 761 C CA . GLY A 1 96 ? 27.860 27.273 -11.722 1.00 68.12 96 GLY A CA 1
ATOM 762 C C . GLY A 1 96 ? 27.745 26.311 -12.913 1.00 68.12 96 GLY A C 1
ATOM 763 O O . GLY A 1 96 ? 27.144 25.242 -12.794 1.00 68.12 96 GLY A O 1
ATOM 764 N N . PRO A 1 97 ? 28.365 26.613 -14.067 1.00 62.28 97 PRO A N 1
ATOM 765 C CA . PRO A 1 97 ? 28.339 25.728 -15.239 1.00 62.28 97 PRO A CA 1
ATOM 766 C C . PRO A 1 97 ? 28.912 24.327 -14.953 1.00 62.28 97 PRO A C 1
ATOM 768 O O . PRO A 1 97 ? 28.499 23.345 -15.573 1.00 62.28 97 PRO A O 1
ATOM 771 N N . ALA A 1 98 ? 29.826 24.212 -13.982 1.00 65.75 98 ALA A N 1
ATOM 772 C CA . ALA A 1 98 ? 30.345 22.931 -13.507 1.00 65.75 98 ALA A CA 1
ATOM 773 C C . ALA A 1 98 ? 29.280 22.126 -12.737 1.00 65.75 98 ALA A C 1
ATOM 775 O O . ALA A 1 98 ? 29.098 20.944 -13.022 1.00 65.75 98 ALA A O 1
ATOM 776 N N . ASP A 1 99 ? 28.520 22.781 -11.853 1.00 67.19 99 ASP A N 1
ATOM 777 C CA . ASP A 1 99 ? 27.439 22.154 -11.083 1.00 67.19 99 ASP A CA 1
ATOM 778 C C . ASP A 1 99 ? 26.299 21.691 -12.003 1.00 67.19 99 ASP A C 1
ATOM 780 O O . ASP A 1 99 ? 25.775 20.593 -11.838 1.00 67.19 99 ASP A O 1
ATOM 784 N N . ILE A 1 100 ? 25.960 22.481 -13.032 1.00 66.44 100 ILE A N 1
ATOM 785 C CA . ILE A 1 100 ? 24.978 22.098 -14.065 1.00 66.44 100 ILE A CA 1
ATOM 786 C C . ILE A 1 100 ? 25.451 20.848 -14.818 1.00 66.44 100 ILE A C 1
ATOM 788 O O . ILE A 1 100 ? 24.684 19.905 -15.016 1.00 66.44 100 ILE A O 1
ATOM 792 N N . THR A 1 101 ? 26.727 20.812 -15.208 1.00 70.44 101 THR A N 1
ATOM 793 C CA . THR A 1 101 ? 27.318 19.672 -15.923 1.00 70.44 101 THR A CA 1
ATOM 794 C C . THR A 1 101 ? 27.312 18.404 -15.065 1.00 70.44 101 THR A C 1
ATOM 796 O O . THR A 1 101 ? 27.032 17.315 -15.568 1.00 70.44 101 THR A O 1
ATOM 799 N N . ASP A 1 102 ? 27.598 18.521 -13.769 1.00 70.88 102 ASP A N 1
ATOM 800 C CA . ASP A 1 102 ? 27.590 17.379 -12.857 1.00 70.88 102 ASP A CA 1
ATOM 801 C C . ASP A 1 102 ? 26.167 16.906 -12.534 1.00 70.88 102 ASP A C 1
ATOM 803 O O . ASP A 1 102 ? 25.922 15.698 -12.550 1.00 70.88 102 ASP A O 1
ATOM 807 N N . CYS A 1 103 ? 25.196 17.814 -12.385 1.00 72.81 103 CYS A N 1
ATOM 808 C CA . CYS A 1 103 ? 23.778 17.453 -12.324 1.00 72.81 103 CYS A CA 1
ATOM 809 C C . CYS A 1 103 ? 23.353 16.649 -13.563 1.00 72.81 103 CYS A C 1
ATOM 811 O O . CYS A 1 103 ? 22.816 15.549 -13.421 1.00 72.81 103 CYS A O 1
ATOM 813 N N . LEU A 1 104 ? 23.686 17.120 -14.769 1.00 71.56 104 LEU A N 1
ATOM 814 C CA . LEU A 1 104 ? 23.375 16.418 -16.020 1.00 71.56 104 LEU A CA 1
ATOM 815 C C . LEU A 1 104 ? 24.014 15.024 -16.090 1.00 71.56 104 LEU A C 1
ATOM 817 O O . LEU A 1 104 ? 23.360 14.065 -16.497 1.00 71.56 104 LEU A O 1
ATOM 821 N N . LYS A 1 105 ? 25.270 14.871 -15.649 1.00 74.44 105 LYS A N 1
ATOM 822 C CA . LYS A 1 105 ? 25.925 13.554 -15.572 1.00 74.44 105 LYS A CA 1
ATOM 823 C C . LYS A 1 105 ? 25.226 12.628 -14.584 1.00 74.44 105 LYS A C 1
ATOM 825 O O . LYS A 1 105 ? 25.074 11.446 -14.882 1.00 74.44 105 LYS A O 1
ATOM 830 N N . THR A 1 106 ? 24.816 13.128 -13.416 1.00 73.06 106 THR A N 1
ATOM 831 C CA . THR A 1 106 ? 24.118 12.292 -12.429 1.00 73.06 106 THR A CA 1
ATOM 832 C C . THR A 1 106 ? 22.766 11.821 -12.947 1.00 73.06 106 THR A C 1
ATOM 834 O O . THR A 1 106 ? 22.470 10.632 -12.841 1.00 73.06 106 THR A O 1
ATOM 837 N N . GLU A 1 107 ? 21.990 12.698 -13.584 1.00 73.00 107 GLU A N 1
ATOM 838 C CA . GLU A 1 107 ? 20.709 12.334 -14.194 1.00 73.00 107 GLU A CA 1
ATOM 839 C C . GLU A 1 107 ? 20.884 11.376 -15.376 1.00 73.00 107 GLU A C 1
ATOM 841 O O . GLU A 1 107 ? 20.123 10.418 -15.519 1.00 73.00 107 GLU A O 1
ATOM 846 N N . TRP A 1 108 ? 21.950 11.534 -16.162 1.00 72.12 108 TRP A N 1
ATOM 847 C CA . TRP A 1 108 ? 22.292 10.588 -17.220 1.00 72.12 108 TRP A CA 1
ATOM 848 C C . TRP A 1 108 ? 22.671 9.210 -16.673 1.00 72.12 108 TRP A C 1
ATOM 850 O O . TRP A 1 108 ? 22.186 8.196 -17.174 1.00 72.12 108 TRP A O 1
ATOM 860 N N . VAL A 1 109 ? 23.510 9.138 -15.631 1.00 75.81 109 VAL A N 1
ATOM 861 C CA . VAL A 1 109 ? 23.874 7.854 -15.007 1.00 75.81 109 VAL A CA 1
ATOM 862 C C . VAL A 1 109 ? 22.635 7.185 -14.413 1.00 75.81 109 VAL A C 1
ATOM 864 O O . VAL A 1 109 ? 22.445 5.992 -14.640 1.00 75.81 109 VAL A O 1
ATOM 867 N N . LYS A 1 110 ? 21.770 7.933 -13.715 1.00 70.56 110 LYS A N 1
ATOM 868 C CA . LYS A 1 110 ? 20.508 7.411 -13.166 1.00 70.56 110 LYS A CA 1
ATOM 869 C C . LYS A 1 110 ? 19.608 6.868 -14.268 1.00 70.56 110 LYS A C 1
ATOM 871 O O . LYS A 1 110 ? 19.245 5.700 -14.221 1.00 70.56 110 LYS A O 1
ATOM 876 N N . SER A 1 111 ? 19.343 7.665 -15.301 1.00 69.69 111 SER A N 1
ATOM 877 C CA . SER A 1 111 ? 18.504 7.258 -16.433 1.00 69.69 111 SER A CA 1
ATOM 878 C C . SER A 1 111 ? 19.071 6.031 -17.149 1.00 69.69 111 SER A C 1
ATOM 880 O O . SER A 1 111 ? 18.328 5.125 -17.523 1.00 69.69 111 SER A O 1
ATOM 882 N N . ARG A 1 112 ? 20.403 5.945 -17.279 1.00 71.88 112 ARG A N 1
ATOM 883 C CA . ARG A 1 112 ? 21.079 4.770 -17.841 1.00 71.88 112 ARG A CA 1
ATOM 884 C C . ARG A 1 112 ? 20.935 3.520 -16.997 1.00 71.88 112 ARG A C 1
ATOM 886 O O . ARG A 1 112 ? 20.733 2.448 -17.557 1.00 71.88 112 ARG A O 1
ATOM 893 N N . VAL A 1 113 ? 21.060 3.644 -15.681 1.00 70.31 113 VAL A N 1
ATOM 894 C CA . VAL A 1 113 ? 20.856 2.523 -14.762 1.00 70.31 113 VAL A CA 1
ATOM 895 C C . VAL A 1 113 ? 19.395 2.081 -14.797 1.00 70.31 113 VAL A C 1
ATOM 897 O O . VAL A 1 113 ? 19.153 0.892 -14.983 1.00 70.31 113 VAL A O 1
ATOM 900 N N . CYS A 1 114 ? 18.442 3.016 -14.720 1.00 69.56 114 CYS A N 1
ATOM 901 C CA . CYS A 1 114 ? 17.009 2.722 -14.771 1.00 69.56 114 CYS A CA 1
ATOM 902 C C . CYS A 1 114 ? 16.626 2.003 -16.064 1.00 69.56 114 CYS A C 1
ATOM 904 O O . CYS A 1 114 ? 15.979 0.967 -16.019 1.00 69.56 114 CYS A O 1
ATOM 906 N N . ALA A 1 115 ? 17.096 2.468 -17.220 1.00 70.88 115 ALA A N 1
ATOM 907 C CA . ALA A 1 115 ? 16.748 1.819 -18.478 1.00 70.88 115 ALA A CA 1
ATOM 908 C C . ALA A 1 115 ? 17.611 0.585 -18.814 1.00 70.88 115 ALA A C 1
ATOM 910 O O . ALA A 1 115 ? 17.237 -0.199 -19.684 1.00 70.88 115 ALA A O 1
ATOM 911 N N . ALA A 1 116 ? 18.724 0.346 -18.112 1.00 71.12 116 ALA A N 1
ATOM 912 C CA . ALA A 1 116 ? 19.403 -0.954 -18.120 1.00 71.12 116 ALA A CA 1
ATOM 913 C C . ALA A 1 116 ? 18.709 -1.985 -17.210 1.00 71.12 116 ALA A C 1
ATOM 915 O O . ALA A 1 116 ? 18.884 -3.184 -17.411 1.00 71.12 116 ALA A O 1
ATOM 916 N N . ARG A 1 117 ? 17.932 -1.517 -16.225 1.00 75.50 117 ARG A N 1
ATOM 917 C CA . ARG A 1 117 ? 17.263 -2.322 -15.192 1.00 75.50 117 ARG A CA 1
ATOM 918 C C . 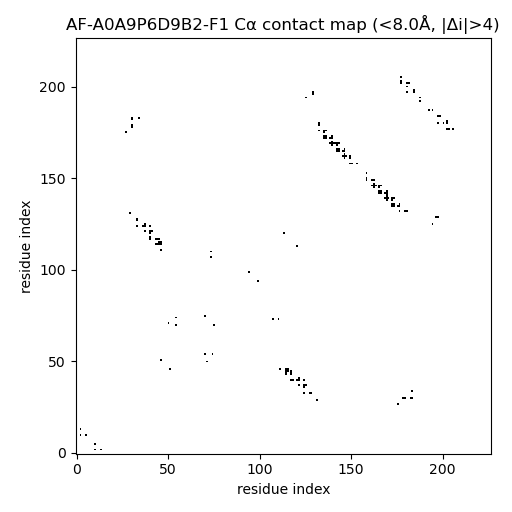ARG A 1 117 ? 15.749 -2.125 -15.175 1.00 75.50 117 ARG A C 1
ATOM 920 O O . ARG A 1 117 ? 15.110 -2.322 -14.151 1.00 75.50 117 ARG A O 1
ATOM 927 N N . TRP A 1 118 ? 15.162 -1.751 -16.307 1.00 80.31 118 TRP A N 1
ATOM 928 C CA . TRP A 1 118 ? 13.736 -1.423 -16.382 1.00 80.31 118 TRP A CA 1
ATOM 929 C C . TRP A 1 118 ? 12.849 -2.604 -15.964 1.00 80.31 118 TRP A C 1
ATOM 931 O O . TRP A 1 118 ? 11.797 -2.397 -15.371 1.00 80.31 118 TRP A O 1
ATOM 941 N N . THR A 1 119 ? 13.301 -3.839 -16.208 1.00 80.75 119 THR A N 1
ATOM 942 C CA . THR A 1 119 ? 12.631 -5.056 -15.732 1.00 80.75 119 THR A CA 1
ATOM 943 C C . THR A 1 119 ? 12.651 -5.161 -14.206 1.00 80.75 119 THR A C 1
ATOM 945 O O . THR A 1 119 ? 11.634 -5.507 -13.622 1.00 80.75 119 THR A O 1
ATOM 948 N N . GLU A 1 120 ? 13.768 -4.807 -13.549 1.00 86.81 120 GLU A N 1
ATOM 949 C CA . GLU A 1 120 ? 13.848 -4.787 -12.078 1.00 86.81 120 GLU A CA 1
ATOM 950 C C . GLU A 1 120 ? 12.869 -3.762 -11.498 1.00 86.81 120 GLU A C 1
ATOM 952 O O . GLU A 1 120 ? 12.237 -4.031 -10.484 1.00 86.81 120 GLU A O 1
ATOM 957 N N . GLU A 1 121 ? 12.709 -2.602 -12.142 1.00 86.75 121 GLU A N 1
ATOM 958 C CA . GLU A 1 121 ? 11.759 -1.584 -11.680 1.00 86.75 121 GLU A CA 1
ATOM 959 C C . GLU A 1 121 ? 10.308 -2.075 -11.774 1.00 86.75 121 GLU A C 1
ATOM 961 O O . GLU A 1 121 ? 9.524 -1.855 -10.853 1.00 86.75 121 GLU A O 1
ATOM 966 N N . GLN A 1 122 ? 9.953 -2.794 -12.846 1.00 87.88 122 GLN A N 1
ATOM 967 C CA . GLN A 1 122 ? 8.637 -3.432 -12.951 1.00 87.88 122 GLN A CA 1
ATOM 968 C C . GLN A 1 122 ? 8.417 -4.427 -11.807 1.00 87.88 122 GLN A C 1
ATOM 970 O O . GLN A 1 122 ? 7.397 -4.349 -11.121 1.00 87.88 122 GLN A O 1
ATOM 975 N N . ASP A 1 123 ? 9.395 -5.296 -11.545 1.00 90.06 123 ASP A N 1
ATOM 976 C CA . ASP A 1 123 ? 9.328 -6.271 -10.452 1.00 90.06 123 ASP A CA 1
ATOM 977 C C . ASP A 1 123 ? 9.221 -5.589 -9.075 1.00 90.06 123 ASP A C 1
ATOM 979 O O . ASP A 1 123 ? 8.454 -6.031 -8.217 1.00 90.06 123 ASP A O 1
ATOM 983 N N . LEU A 1 124 ? 9.947 -4.486 -8.858 1.00 91.88 124 LEU A N 1
ATOM 984 C CA . LEU A 1 124 ? 9.906 -3.710 -7.615 1.00 91.88 124 LEU A CA 1
ATOM 985 C C . LEU A 1 124 ? 8.542 -3.065 -7.387 1.00 91.88 124 LEU A C 1
ATOM 987 O O . LEU A 1 124 ? 8.003 -3.167 -6.285 1.00 91.88 124 LEU A O 1
ATOM 991 N N . VAL A 1 125 ? 7.967 -2.425 -8.408 1.00 93.50 125 VAL A N 1
ATOM 992 C CA . VAL A 1 125 ? 6.639 -1.809 -8.295 1.00 93.50 125 VAL A CA 1
ATOM 993 C C . VAL A 1 125 ? 5.585 -2.874 -7.998 1.00 93.50 125 VAL A C 1
ATOM 995 O O . VAL A 1 125 ? 4.772 -2.685 -7.092 1.00 93.50 125 VAL A O 1
ATOM 998 N N . LEU A 1 126 ? 5.625 -4.016 -8.691 1.00 94.12 126 LEU A N 1
ATOM 999 C CA . LEU A 1 126 ? 4.709 -5.131 -8.440 1.00 94.12 126 LEU A CA 1
ATOM 1000 C C . LEU A 1 126 ? 4.837 -5.673 -7.012 1.00 94.12 126 LEU A C 1
ATOM 1002 O O . LEU A 1 126 ? 3.830 -5.891 -6.332 1.00 94.12 126 LEU A O 1
ATOM 1006 N N . GLU A 1 127 ? 6.066 -5.855 -6.535 1.00 95.62 127 GLU A N 1
ATOM 1007 C CA . GLU A 1 127 ? 6.329 -6.319 -5.177 1.00 95.62 127 GLU A CA 1
ATOM 1008 C C . GLU A 1 127 ? 5.882 -5.293 -4.125 1.00 95.62 127 GLU A C 1
ATOM 1010 O O . GLU A 1 127 ? 5.319 -5.675 -3.096 1.00 95.62 127 GLU A O 1
ATOM 1015 N N . GLU A 1 128 ? 6.054 -3.994 -4.371 1.00 95.94 128 GLU A N 1
ATOM 1016 C CA . GLU A 1 128 ? 5.566 -2.959 -3.458 1.00 95.94 128 GLU A CA 1
ATOM 1017 C C . GLU A 1 128 ? 4.038 -2.886 -3.427 1.00 95.94 128 GLU A C 1
ATOM 1019 O O . GLU A 1 128 ? 3.452 -2.800 -2.346 1.00 95.94 128 GLU A O 1
ATOM 1024 N N . MET A 1 129 ? 3.360 -3.032 -4.568 1.00 96.12 129 MET A N 1
ATOM 1025 C CA . MET A 1 129 ? 1.897 -3.151 -4.602 1.00 96.12 129 MET A CA 1
ATOM 1026 C C . MET A 1 129 ? 1.427 -4.339 -3.750 1.00 96.12 129 MET A C 1
ATOM 1028 O O . MET A 1 129 ? 0.550 -4.190 -2.891 1.00 96.12 129 MET A O 1
ATOM 1032 N N . ARG A 1 130 ? 2.072 -5.503 -3.897 1.00 95.94 130 ARG A N 1
ATOM 1033 C CA . ARG A 1 130 ? 1.781 -6.688 -3.080 1.00 95.94 130 ARG A CA 1
ATOM 1034 C C . ARG A 1 130 ? 2.005 -6.428 -1.587 1.00 95.94 130 ARG A C 1
ATOM 1036 O O . AR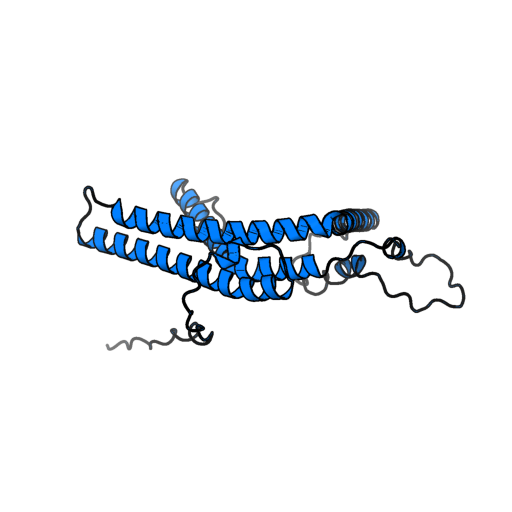G A 1 130 ? 1.162 -6.789 -0.761 1.00 95.94 130 ARG A O 1
ATOM 1043 N N . ARG A 1 131 ? 3.125 -5.796 -1.218 1.00 96.50 131 ARG A N 1
ATOM 1044 C CA . ARG A 1 131 ? 3.461 -5.462 0.178 1.00 96.50 131 ARG A CA 1
ATOM 1045 C C . ARG A 1 131 ? 2.477 -4.489 0.797 1.00 96.50 131 ARG A C 1
ATOM 1047 O O . ARG A 1 131 ? 2.109 -4.683 1.953 1.00 96.50 131 ARG A O 1
ATOM 1054 N N . VAL A 1 132 ? 2.026 -3.483 0.051 1.00 96.56 132 VAL A N 1
ATOM 1055 C CA . VAL A 1 132 ? 1.020 -2.529 0.530 1.00 96.56 132 VAL A CA 1
ATOM 1056 C C . VAL A 1 132 ? -0.276 -3.255 0.875 1.00 96.56 132 VAL A C 1
ATOM 1058 O O . VAL A 1 132 ? -0.796 -3.058 1.973 1.00 96.56 132 VAL A O 1
ATOM 1061 N N . LEU A 1 133 ? -0.767 -4.149 0.009 1.00 96.56 133 LEU A N 1
ATOM 1062 C CA . LEU A 1 133 ? -1.955 -4.945 0.337 1.00 96.56 133 LEU A CA 1
ATOM 1063 C C . LEU A 1 133 ? -1.721 -5.835 1.564 1.00 96.56 133 LEU A C 1
ATOM 1065 O O . LEU A 1 133 ? -2.525 -5.826 2.498 1.00 96.56 133 LEU A O 1
ATOM 1069 N N . ALA A 1 134 ? -0.593 -6.547 1.612 1.00 96.31 134 ALA A N 1
ATOM 1070 C CA . ALA A 1 134 ? -0.254 -7.402 2.746 1.00 96.31 134 ALA A CA 1
ATOM 1071 C C . ALA A 1 134 ? -0.193 -6.612 4.067 1.00 96.31 134 ALA A C 1
ATOM 1073 O O . ALA A 1 134 ? -0.714 -7.066 5.088 1.00 96.31 134 ALA A O 1
ATOM 1074 N N . TYR A 1 135 ? 0.385 -5.409 4.045 1.00 95.75 135 TYR A N 1
ATOM 1075 C CA . TYR A 1 135 ? 0.448 -4.511 5.193 1.00 95.75 135 TYR A CA 1
ATOM 1076 C C . TYR A 1 135 ? -0.941 -4.048 5.634 1.00 95.75 135 TYR A C 1
ATOM 1078 O O . TYR A 1 135 ? -1.258 -4.142 6.818 1.00 95.75 135 TYR A O 1
ATOM 1086 N N . LEU A 1 136 ? -1.784 -3.585 4.704 1.00 96.12 136 LEU A N 1
ATOM 1087 C CA . LEU A 1 136 ? -3.145 -3.146 5.022 1.00 96.12 136 LEU A CA 1
ATOM 1088 C C . LEU A 1 136 ? -3.953 -4.281 5.653 1.00 96.12 136 LEU A C 1
ATOM 1090 O O . LEU A 1 136 ? -4.626 -4.069 6.663 1.00 96.12 136 LEU A O 1
ATOM 1094 N N . LYS A 1 137 ? -3.828 -5.499 5.112 1.00 95.94 137 LYS A N 1
ATOM 1095 C CA . LYS A 1 137 ? -4.512 -6.678 5.643 1.00 95.94 137 LYS A CA 1
ATOM 1096 C C . LYS A 1 137 ? -4.003 -7.075 7.026 1.00 95.94 137 LYS A C 1
ATOM 1098 O O . LYS A 1 137 ? -4.792 -7.371 7.925 1.00 95.94 137 LYS A O 1
ATOM 1103 N N . TRP A 1 138 ? -2.686 -7.074 7.215 1.00 97.00 138 TRP A N 1
ATOM 1104 C CA . TRP A 1 138 ? -2.076 -7.325 8.517 1.00 97.00 138 TRP A CA 1
ATOM 1105 C C . TRP A 1 138 ? -2.530 -6.290 9.553 1.00 97.00 138 TRP A C 1
ATOM 1107 O O . TRP A 1 138 ? -2.922 -6.661 10.658 1.00 97.00 138 TRP A O 1
ATOM 1117 N N . GLN A 1 139 ? -2.549 -5.010 9.184 1.00 95.81 139 GLN A N 1
ATOM 1118 C CA . GLN A 1 139 ? -2.926 -3.926 10.081 1.00 95.81 139 GLN A CA 1
ATOM 1119 C C . GLN A 1 139 ? -4.427 -3.952 10.417 1.00 95.81 139 GLN A C 1
ATOM 1121 O O . GLN A 1 139 ? -4.801 -3.700 11.561 1.00 95.81 139 GLN A O 1
ATOM 1126 N N . GLU A 1 140 ? -5.295 -4.316 9.464 1.00 96.00 140 GLU A N 1
ATOM 1127 C CA . GLU A 1 140 ? -6.714 -4.611 9.722 1.00 96.00 140 GLU A CA 1
ATOM 1128 C C . GLU A 1 140 ? -6.853 -5.684 10.814 1.00 96.00 140 GLU A C 1
ATOM 1130 O O . GLU A 1 140 ? -7.571 -5.488 11.798 1.00 96.00 140 GLU A O 1
ATOM 1135 N N . ASN A 1 141 ? -6.152 -6.811 10.660 1.00 95.31 141 ASN A N 1
ATOM 1136 C CA . ASN A 1 141 ? -6.194 -7.904 11.630 1.00 95.31 141 ASN A CA 1
ATOM 1137 C C . ASN A 1 141 ? -5.641 -7.472 12.992 1.00 95.31 141 ASN A C 1
ATOM 1139 O O . ASN A 1 141 ? -6.235 -7.788 14.021 1.00 95.31 141 ASN A O 1
ATOM 1143 N N . TRP A 1 142 ? -4.562 -6.687 13.005 1.00 95.88 142 TRP A N 1
ATOM 1144 C CA . TRP A 1 142 ? -4.001 -6.134 14.232 1.00 95.88 142 TRP A CA 1
ATOM 1145 C C . TRP A 1 142 ? -5.025 -5.284 14.994 1.00 95.88 142 TRP A C 1
ATOM 1147 O O . TRP A 1 142 ? -5.178 -5.459 16.202 1.00 95.88 142 TRP A O 1
ATOM 1157 N N . TRP A 1 143 ? -5.792 -4.425 14.312 1.00 95.25 143 TRP A N 1
ATOM 1158 C CA . TRP A 1 143 ? -6.869 -3.655 14.947 1.00 95.25 143 TRP A CA 1
ATOM 1159 C C . TRP A 1 143 ? -7.994 -4.539 15.492 1.00 95.25 143 TRP A C 1
ATOM 1161 O O . TRP A 1 143 ? -8.471 -4.296 16.603 1.00 95.25 143 TRP A O 1
ATOM 1171 N N . LYS A 1 144 ? -8.384 -5.592 14.763 1.00 91.62 144 LYS A N 1
ATOM 1172 C CA . LYS A 1 144 ? -9.369 -6.575 15.250 1.00 91.62 144 LYS A CA 1
ATOM 1173 C C . LYS A 1 144 ? -8.884 -7.294 16.507 1.00 91.62 144 LYS A C 1
ATOM 1175 O O . LYS A 1 144 ? -9.669 -7.514 17.424 1.00 91.62 144 LYS A O 1
ATOM 1180 N N . GLU A 1 145 ? -7.597 -7.617 16.585 1.00 92.00 145 GLU A N 1
ATOM 1181 C CA . GLU A 1 145 ? -6.997 -8.171 17.798 1.00 92.00 145 GLU A CA 1
ATOM 1182 C C . GLU A 1 145 ? -6.941 -7.150 18.939 1.00 92.00 145 GLU A C 1
ATOM 1184 O O . GLU A 1 145 ? -7.170 -7.512 20.088 1.00 92.00 145 GLU A O 1
ATOM 1189 N N . GLN A 1 146 ? -6.664 -5.870 18.670 1.00 88.69 146 GLN A N 1
ATOM 1190 C CA . GLN A 1 146 ? -6.692 -4.850 19.727 1.00 88.69 146 GLN A CA 1
ATOM 1191 C C . GLN A 1 146 ? -8.088 -4.681 20.329 1.00 88.69 146 GLN A C 1
ATOM 1193 O O . GLN A 1 146 ? -8.206 -4.532 21.544 1.00 88.69 146 GLN A O 1
ATOM 1198 N N . ALA A 1 147 ? -9.138 -4.785 19.509 1.00 86.25 147 ALA A N 1
ATOM 1199 C CA . ALA A 1 147 ? -10.521 -4.700 19.968 1.00 86.25 147 ALA A CA 1
ATOM 1200 C C . ALA A 1 147 ? -10.874 -5.759 21.033 1.00 86.25 147 ALA A C 1
ATOM 1202 O O . ALA A 1 147 ? -11.749 -5.512 21.860 1.00 86.25 147 ALA A O 1
ATOM 1203 N N . THR A 1 148 ? -10.194 -6.914 21.035 1.00 82.56 148 THR A N 1
ATOM 1204 C CA . THR A 1 148 ? -10.427 -8.012 21.992 1.00 82.56 148 THR A CA 1
ATOM 1205 C C . THR A 1 148 ? -9.467 -8.009 23.185 1.00 82.56 148 THR A C 1
ATOM 1207 O O . THR A 1 148 ? -9.741 -8.665 24.188 1.00 82.56 148 THR A O 1
ATOM 1210 N N . ARG A 1 149 ? -8.345 -7.277 23.109 1.00 80.56 149 ARG A N 1
ATOM 1211 C CA . ARG A 1 149 ? -7.307 -7.236 24.159 1.00 80.56 149 ARG A CA 1
ATOM 1212 C C . ARG A 1 149 ? -7.610 -6.259 25.297 1.00 80.56 149 ARG A C 1
ATOM 1214 O O . ARG A 1 149 ? -7.078 -6.420 26.396 1.00 80.56 149 ARG A O 1
ATOM 1221 N N . CYS A 1 150 ? -8.422 -5.232 25.063 1.00 66.38 150 CYS A N 1
ATOM 1222 C CA . CYS A 1 150 ? -8.772 -4.255 26.092 1.00 66.38 150 CYS A CA 1
ATOM 1223 C C . CYS A 1 150 ? -9.786 -4.873 27.070 1.00 66.38 150 CYS A C 1
ATOM 1225 O O . CYS A 1 150 ? -10.956 -4.963 26.736 1.00 66.38 150 CYS A O 1
ATOM 1227 N N . SER A 1 151 ? -9.387 -5.331 28.266 1.00 65.56 151 SER A N 1
ATOM 1228 C CA . SER A 1 151 ? -10.390 -5.861 29.219 1.00 65.56 151 SER A CA 1
ATOM 1229 C C . SER A 1 151 ? -10.080 -5.721 30.712 1.00 65.56 151 SER A C 1
ATOM 1231 O O . SER A 1 151 ? -10.915 -6.090 31.535 1.00 65.56 151 SER A O 1
ATOM 1233 N N . VAL A 1 152 ? -8.911 -5.211 31.108 1.00 65.44 152 VAL A N 1
ATOM 1234 C CA . VAL A 1 152 ? -8.507 -5.212 32.523 1.00 65.44 152 VAL A CA 1
ATOM 1235 C C . VAL A 1 152 ? -8.533 -3.782 33.069 1.00 65.44 152 VAL A C 1
ATOM 1237 O O . VAL A 1 152 ? -7.675 -2.974 32.732 1.00 65.44 152 VAL A O 1
ATOM 1240 N N . ASN A 1 153 ? -9.516 -3.490 33.931 1.00 77.81 153 ASN A N 1
ATOM 1241 C CA . ASN A 1 153 ? -9.670 -2.254 34.725 1.00 77.81 153 ASN A CA 1
ATOM 1242 C C . ASN A 1 153 ? -10.180 -0.982 34.007 1.00 77.81 153 ASN A C 1
ATOM 1244 O O . ASN A 1 153 ? -9.896 0.123 34.465 1.00 77.81 153 ASN A O 1
ATOM 1248 N N . ILE A 1 154 ? -10.947 -1.106 32.921 1.00 83.44 154 ILE A N 1
ATOM 1249 C CA . ILE A 1 154 ? -11.539 0.038 32.199 1.00 83.44 154 ILE A CA 1
ATOM 1250 C C . ILE A 1 154 ? -13.062 0.046 32.408 1.00 83.44 154 ILE A C 1
ATOM 1252 O O . ILE A 1 154 ? -13.673 -1.019 32.498 1.00 83.44 154 ILE A O 1
ATOM 1256 N N . THR A 1 155 ? -13.676 1.230 32.513 1.00 90.31 155 THR A N 1
ATOM 1257 C CA . THR A 1 155 ? -15.140 1.357 32.605 1.00 90.31 155 THR A CA 1
ATOM 1258 C C . THR A 1 155 ? -15.809 0.818 31.333 1.00 90.31 155 THR A C 1
ATOM 1260 O O . THR A 1 155 ? -15.245 0.956 30.243 1.00 90.31 155 THR A O 1
ATOM 1263 N N . PRO A 1 156 ? -16.993 0.191 31.431 1.00 87.62 156 PRO A N 1
ATOM 1264 C CA . PRO A 1 156 ? -17.622 -0.463 30.284 1.00 87.62 156 PRO A CA 1
ATOM 1265 C C . PRO A 1 156 ? -17.915 0.506 29.127 1.00 87.62 156 PRO A C 1
ATOM 1267 O O . PRO A 1 156 ? -17.791 0.116 27.972 1.00 87.62 156 PRO A O 1
ATOM 1270 N N . GLU A 1 157 ? -18.210 1.776 29.410 1.00 89.25 157 GLU A N 1
ATOM 1271 C CA . GLU A 1 157 ? -18.457 2.801 28.387 1.00 89.25 157 GLU A CA 1
ATOM 1272 C C . GLU A 1 157 ? -17.189 3.140 27.591 1.00 89.25 157 GLU A C 1
ATOM 1274 O O . GLU A 1 157 ? -17.227 3.309 26.373 1.00 89.25 157 GLU A O 1
ATOM 1279 N N . VAL A 1 158 ? -16.040 3.224 28.271 1.00 89.12 158 VAL A N 1
ATOM 1280 C CA . VAL A 1 158 ? -14.752 3.493 27.615 1.00 89.12 158 VAL A CA 1
ATOM 1281 C C . VAL A 1 158 ? -14.302 2.272 26.822 1.00 89.12 158 VAL A C 1
ATOM 1283 O O . VAL A 1 158 ? -13.748 2.423 25.734 1.00 89.12 158 VAL A O 1
ATOM 1286 N N . LEU A 1 159 ? -14.563 1.067 27.333 1.00 89.38 159 LEU A N 1
ATOM 1287 C CA . LEU A 1 159 ? -14.294 -0.169 26.609 1.00 89.38 159 LEU A CA 1
ATOM 1288 C C . LEU A 1 159 ? -15.077 -0.227 25.291 1.00 89.38 159 LEU A C 1
ATOM 1290 O O . LEU A 1 159 ? -14.471 -0.465 24.250 1.00 89.38 159 LEU A O 1
ATOM 1294 N N . ASP A 1 160 ? -16.380 0.058 25.323 1.00 90.00 160 ASP A N 1
ATOM 1295 C CA . ASP A 1 160 ? -17.221 0.078 24.122 1.00 90.00 160 ASP A CA 1
ATOM 1296 C C . ASP A 1 160 ? -16.703 1.088 23.086 1.00 90.00 160 ASP A C 1
ATOM 1298 O O . ASP A 1 160 ? -16.524 0.758 21.912 1.00 90.00 160 ASP A O 1
ATOM 1302 N N . GLY A 1 161 ? -16.321 2.290 23.534 1.00 92.00 161 GLY A N 1
ATOM 1303 C CA . GLY A 1 161 ? -15.700 3.299 22.672 1.00 92.00 161 GLY A CA 1
ATOM 1304 C C . GLY A 1 161 ? -14.375 2.845 22.043 1.00 92.00 161 GLY A C 1
ATOM 1305 O O . GLY A 1 161 ? -14.145 3.072 20.853 1.00 92.00 161 GLY A O 1
ATOM 1306 N N . LEU A 1 162 ? -13.505 2.176 22.807 1.00 90.56 162 LEU A N 1
ATOM 1307 C CA . LEU A 1 162 ? -12.235 1.638 22.304 1.00 90.56 162 LEU A CA 1
ATOM 1308 C C . LEU A 1 162 ? -12.455 0.515 21.286 1.00 90.56 162 LEU A C 1
ATOM 1310 O O . LEU A 1 162 ? -11.808 0.504 20.237 1.00 90.56 162 LEU A O 1
ATOM 1314 N N . THR A 1 163 ? -13.384 -0.398 21.566 1.00 91.50 163 THR A N 1
ATOM 1315 C CA . THR A 1 163 ? -13.763 -1.483 20.656 1.00 91.50 163 THR A CA 1
ATOM 1316 C C . THR A 1 163 ? -14.358 -0.923 19.366 1.00 91.50 163 THR A C 1
ATOM 1318 O O . THR A 1 163 ? -13.904 -1.285 18.279 1.00 91.50 163 THR A O 1
ATOM 1321 N N . ALA A 1 164 ? -15.302 0.018 19.461 1.00 93.25 164 ALA A N 1
ATOM 1322 C CA . ALA A 1 164 ? -15.894 0.685 18.305 1.00 93.25 164 ALA A CA 1
ATOM 1323 C C . ALA A 1 164 ? -14.836 1.417 17.464 1.00 93.25 164 ALA A C 1
ATOM 1325 O O . ALA A 1 164 ? -14.829 1.306 16.235 1.00 93.25 164 ALA A O 1
ATOM 1326 N N . TYR A 1 165 ? -13.896 2.118 18.108 1.00 93.94 165 TYR A N 1
ATOM 1327 C CA . TYR A 1 165 ? -12.795 2.786 17.417 1.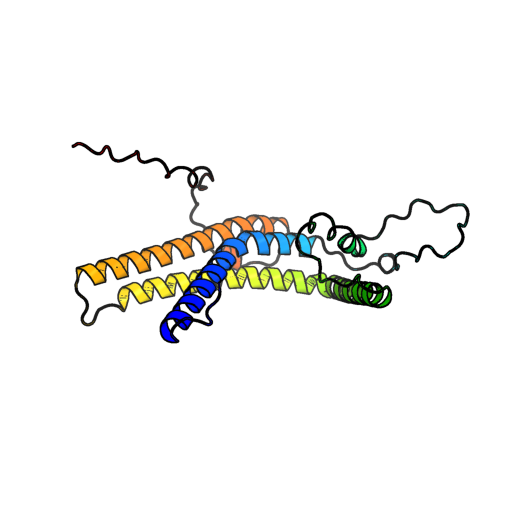00 93.94 165 TYR A CA 1
ATOM 1328 C C . TYR A 1 165 ? -11.872 1.793 16.700 1.00 93.94 165 TYR A C 1
ATOM 1330 O O . TYR A 1 165 ? -11.556 1.995 15.528 1.00 93.94 165 TYR A O 1
ATOM 1338 N N . ALA A 1 166 ? -11.467 0.707 17.362 1.00 94.38 166 ALA A N 1
ATOM 1339 C CA . ALA A 1 166 ? -10.608 -0.314 16.767 1.00 94.38 166 ALA A CA 1
ATOM 1340 C C . ALA A 1 166 ? -11.272 -0.987 15.554 1.00 94.38 166 ALA A C 1
ATOM 1342 O O . ALA A 1 166 ? -10.649 -1.117 14.499 1.00 94.38 166 ALA A O 1
ATOM 1343 N N . ILE A 1 167 ? -12.560 -1.330 15.659 1.00 93.44 167 ILE A N 1
ATOM 1344 C CA . ILE A 1 167 ? -13.342 -1.871 14.539 1.00 93.44 167 ILE A CA 1
ATOM 1345 C C . ILE A 1 167 ? -13.408 -0.860 13.388 1.00 93.44 167 ILE A C 1
ATOM 1347 O O . ILE A 1 167 ? -13.160 -1.224 12.238 1.00 93.44 167 ILE A O 1
ATOM 1351 N N . LYS A 1 168 ? -13.672 0.422 13.679 1.00 95.44 168 LYS A N 1
ATOM 1352 C CA . LYS A 1 168 ? -13.678 1.489 12.667 1.00 95.44 168 LYS A CA 1
ATOM 1353 C C . LYS A 1 168 ? -12.337 1.584 11.934 1.00 95.44 168 LYS A C 1
ATOM 1355 O O . LYS A 1 168 ? -12.331 1.640 10.708 1.00 95.44 168 LYS A O 1
ATOM 1360 N N . GLN A 1 169 ? -11.214 1.577 12.655 1.00 95.31 169 GLN A N 1
ATOM 1361 C CA . GLN A 1 169 ? -9.879 1.615 12.045 1.00 95.31 169 GLN A CA 1
ATOM 1362 C C . GLN A 1 169 ? -9.619 0.391 11.155 1.00 95.31 169 GLN A C 1
ATOM 1364 O O . GLN A 1 169 ? -9.128 0.544 10.036 1.00 95.31 169 GLN A O 1
ATOM 1369 N N . GLY A 1 170 ? -10.011 -0.805 11.607 1.00 95.56 170 GLY A N 1
ATOM 1370 C CA . GLY A 1 170 ? -9.941 -2.024 10.798 1.00 95.56 170 GLY A CA 1
ATOM 1371 C C . GLY A 1 170 ? -10.740 -1.908 9.496 1.00 95.56 170 GLY A C 1
ATOM 1372 O O . GLY A 1 170 ? -10.219 -2.211 8.425 1.00 95.56 170 GLY A O 1
ATOM 1373 N N . ASN A 1 171 ? -11.968 -1.389 9.563 1.00 95.56 171 ASN A N 1
ATOM 1374 C CA . ASN A 1 171 ? -12.818 -1.205 8.385 1.00 95.56 171 ASN A CA 1
ATOM 1375 C C . ASN A 1 171 ? -12.226 -0.209 7.375 1.00 95.56 171 ASN A C 1
ATOM 1377 O O . ASN A 1 171 ? -12.278 -0.469 6.176 1.00 95.56 171 ASN A O 1
ATOM 1381 N N . ILE A 1 172 ? -11.622 0.896 7.833 1.00 95.06 172 ILE A N 1
ATOM 1382 C CA . ILE A 1 172 ? -10.960 1.866 6.942 1.00 95.06 172 ILE A CA 1
ATOM 1383 C C . ILE A 1 172 ? -9.810 1.196 6.174 1.00 95.06 172 ILE A C 1
ATOM 1385 O O . ILE A 1 172 ? -9.685 1.373 4.963 1.00 95.06 172 ILE A O 1
ATOM 1389 N N . LEU A 1 173 ? -8.978 0.405 6.856 1.00 95.69 173 LEU A N 1
ATOM 1390 C CA . LEU A 1 173 ? -7.859 -0.304 6.224 1.00 95.69 173 LEU A CA 1
ATOM 1391 C C . LEU A 1 173 ? -8.338 -1.389 5.255 1.00 95.69 173 LEU A C 1
ATOM 1393 O O . LEU A 1 173 ? -7.771 -1.534 4.174 1.00 95.69 173 LEU A O 1
ATOM 1397 N N . CYS A 1 174 ? -9.405 -2.107 5.615 1.00 95.19 174 CYS A N 1
ATOM 1398 C CA . CYS A 1 174 ? -10.057 -3.077 4.739 1.00 95.19 174 CYS A CA 1
ATOM 1399 C C . CYS A 1 174 ? -10.573 -2.409 3.454 1.00 95.19 174 CYS A C 1
ATOM 1401 O O . CYS A 1 174 ? -10.350 -2.911 2.353 1.00 95.19 174 CYS A O 1
ATOM 1403 N N . HIS A 1 175 ? -11.192 -1.233 3.584 1.00 95.19 175 HIS A N 1
ATOM 1404 C CA . HIS A 1 175 ? -11.671 -0.458 2.446 1.00 95.19 175 HIS A CA 1
ATOM 1405 C C . HIS A 1 175 ? -10.520 0.012 1.545 1.00 95.19 175 HIS A C 1
ATOM 1407 O O . HIS A 1 175 ? -10.583 -0.177 0.334 1.00 95.19 175 HIS A O 1
ATOM 1413 N N . LEU A 1 176 ? -9.432 0.548 2.112 1.00 95.56 176 LEU A N 1
ATOM 1414 C CA . LEU A 1 176 ? -8.241 0.913 1.331 1.00 95.56 176 LEU A CA 1
ATOM 1415 C C . LEU A 1 176 ? -7.658 -0.289 0.581 1.00 95.56 176 LEU A C 1
ATOM 1417 O O . LEU A 1 176 ? -7.333 -0.174 -0.598 1.00 95.56 176 LEU A O 1
ATOM 1421 N N . HIS A 1 177 ? -7.574 -1.446 1.241 1.00 95.50 177 HIS A N 1
ATOM 1422 C CA . HIS A 1 177 ? -7.112 -2.689 0.628 1.00 95.50 177 HIS A CA 1
ATOM 1423 C C . HIS A 1 177 ? -7.967 -3.072 -0.588 1.00 95.50 177 HIS A C 1
ATOM 1425 O O . HIS A 1 177 ? -7.425 -3.366 -1.653 1.00 95.50 177 HIS A O 1
ATOM 1431 N N . G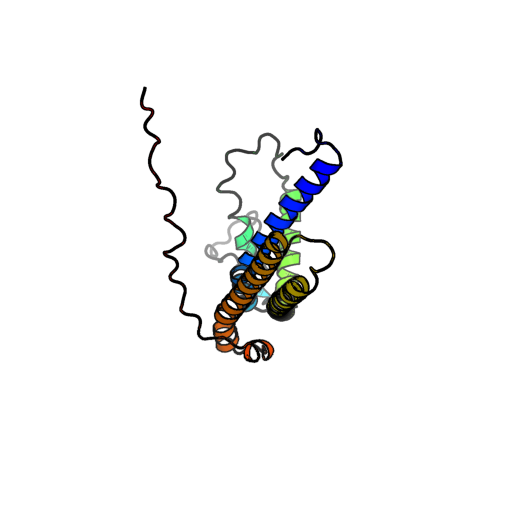LN A 1 178 ? -9.296 -3.028 -0.452 1.00 94.75 178 GLN A N 1
ATOM 1432 C CA . GLN A 1 178 ? -10.229 -3.308 -1.548 1.00 94.75 178 GLN A CA 1
ATOM 1433 C C . GLN A 1 178 ? -10.120 -2.281 -2.680 1.00 94.75 178 GLN A C 1
ATOM 1435 O O . GLN A 1 178 ? -10.045 -2.672 -3.842 1.00 94.75 178 GLN A O 1
ATOM 1440 N N . CYS A 1 179 ? -10.055 -0.986 -2.363 1.00 94.75 179 CYS A N 1
ATOM 1441 C CA . CYS A 1 179 ? -9.924 0.081 -3.355 1.00 94.75 179 CYS A CA 1
ATOM 1442 C C . CYS A 1 179 ? -8.622 -0.032 -4.155 1.00 94.75 179 CYS A C 1
ATOM 1444 O O . CYS A 1 179 ? -8.645 0.072 -5.380 1.00 94.75 179 CYS A O 1
ATOM 1446 N N . PHE A 1 180 ? -7.492 -0.288 -3.492 1.00 95.62 180 PHE A N 1
ATOM 1447 C CA . PHE A 1 180 ? -6.208 -0.458 -4.175 1.00 95.62 180 PHE A CA 1
ATOM 1448 C C . PHE A 1 180 ? -6.210 -1.713 -5.039 1.00 95.62 180 PHE A C 1
ATOM 1450 O O . PHE A 1 180 ? -5.881 -1.642 -6.220 1.00 95.62 180 PHE A O 1
ATOM 1457 N N . ALA A 1 181 ? -6.674 -2.843 -4.505 1.00 95.31 181 ALA A N 1
ATOM 1458 C CA . ALA A 1 181 ? -6.759 -4.070 -5.282 1.00 95.31 181 ALA A CA 1
ATOM 1459 C C . ALA A 1 181 ? -7.713 -3.941 -6.486 1.00 95.31 181 ALA A C 1
ATOM 1461 O O . ALA A 1 181 ? -7.388 -4.413 -7.575 1.00 95.31 181 ALA A O 1
ATOM 1462 N N . GLY A 1 182 ? -8.848 -3.255 -6.324 1.00 93.75 182 GLY A N 1
ATOM 1463 C CA . GLY A 1 182 ? -9.802 -2.971 -7.398 1.00 93.75 182 GLY A CA 1
ATOM 1464 C C . GLY A 1 182 ? -9.257 -2.021 -8.466 1.00 93.75 182 GLY A C 1
ATOM 1465 O O . GLY A 1 182 ? -9.552 -2.200 -9.644 1.00 93.75 182 GLY A O 1
ATOM 1466 N N . MET A 1 183 ? -8.418 -1.056 -8.082 1.00 93.44 183 MET A N 1
ATOM 1467 C CA . MET A 1 183 ? -7.730 -0.155 -9.012 1.00 93.44 183 MET A CA 1
ATOM 1468 C C . MET A 1 183 ? -6.623 -0.875 -9.793 1.00 93.44 183 MET A C 1
ATOM 1470 O O . MET A 1 183 ? -6.460 -0.654 -10.992 1.00 93.44 183 MET A O 1
ATOM 1474 N N . TRP A 1 184 ? -5.856 -1.732 -9.121 1.00 95.19 184 TRP A N 1
ATOM 1475 C CA . TRP A 1 184 ? -4.653 -2.345 -9.680 1.00 95.19 184 TRP A CA 1
ATOM 1476 C C . TRP A 1 184 ? -4.940 -3.591 -10.513 1.00 95.19 184 TRP A C 1
ATOM 1478 O O . TRP A 1 184 ? -4.376 -3.737 -11.595 1.00 95.19 184 TRP A O 1
ATOM 1488 N N . ARG A 1 185 ? -5.853 -4.464 -10.069 1.00 94.12 185 ARG A N 1
ATOM 1489 C CA . ARG A 1 185 ? -6.209 -5.709 -10.771 1.00 94.12 185 ARG A CA 1
ATOM 1490 C C . ARG A 1 185 ? -6.487 -5.532 -12.274 1.00 94.12 185 ARG A C 1
ATOM 1492 O O . ARG A 1 185 ? -5.887 -6.278 -13.045 1.00 94.12 185 ARG A O 1
ATOM 1499 N N . PRO A 1 186 ? -7.354 -4.606 -12.734 1.00 92.38 186 PRO A N 1
ATOM 1500 C CA . PRO A 1 186 ? -7.645 -4.481 -14.162 1.00 92.38 186 PRO A CA 1
ATOM 1501 C C . PRO A 1 186 ? -6.417 -4.070 -14.984 1.00 92.38 186 PRO A C 1
ATOM 1503 O O . PRO A 1 186 ? -6.273 -4.534 -16.111 1.00 92.38 186 PRO A O 1
ATOM 1506 N N . GLN A 1 187 ? -5.524 -3.250 -14.422 1.00 91.62 187 GLN A N 1
ATOM 1507 C CA . GLN A 1 187 ? -4.293 -2.830 -15.097 1.00 91.62 187 GLN A CA 1
ATOM 1508 C C . GLN A 1 187 ? -3.288 -3.981 -15.171 1.00 91.62 187 GLN A C 1
ATOM 1510 O O . GLN A 1 187 ? -2.765 -4.287 -16.234 1.00 91.62 187 GLN A O 1
ATOM 1515 N N . LEU A 1 188 ? -3.069 -4.696 -14.068 1.00 91.56 188 LEU A N 1
ATOM 1516 C CA . LEU A 1 188 ? -2.148 -5.837 -14.049 1.00 91.56 188 LEU A CA 1
ATOM 1517 C C . LEU A 1 188 ? -2.553 -6.922 -15.061 1.00 91.56 188 LEU A C 1
ATOM 1519 O O . LEU A 1 188 ? -1.701 -7.469 -15.760 1.00 91.56 188 LEU A O 1
ATOM 1523 N N . LEU A 1 189 ? -3.861 -7.173 -15.195 1.00 90.19 189 LEU A N 1
ATOM 1524 C CA . LEU A 1 189 ? -4.399 -8.117 -16.175 1.00 90.19 189 LEU A CA 1
ATOM 1525 C C . LEU A 1 189 ? -4.315 -7.605 -17.619 1.00 90.19 189 LEU A C 1
ATOM 1527 O O . LEU A 1 189 ? -4.063 -8.407 -18.516 1.00 90.19 189 LEU A O 1
ATOM 1531 N N . SER A 1 190 ? -4.513 -6.305 -17.867 1.00 90.94 190 SER A N 1
ATOM 1532 C CA . SER A 1 190 ? -4.445 -5.742 -19.226 1.00 90.94 190 SER A CA 1
ATOM 1533 C C . SER A 1 190 ? -3.034 -5.827 -19.815 1.00 90.94 190 SER A C 1
ATOM 1535 O O . SER A 1 190 ? -2.883 -6.074 -21.012 1.00 90.94 190 SER A O 1
ATOM 1537 N N . TYR A 1 191 ? -2.012 -5.687 -18.969 1.00 88.06 191 TYR A N 1
ATOM 1538 C CA . TYR A 1 191 ? -0.606 -5.803 -19.353 1.00 88.06 191 TYR A CA 1
ATOM 1539 C C . TYR A 1 191 ? -0.067 -7.242 -19.310 1.00 88.06 191 TYR A C 1
ATOM 1541 O O . TYR A 1 191 ? 1.053 -7.475 -19.760 1.00 88.06 191 TYR A O 1
ATOM 1549 N N . GLY A 1 192 ? -0.846 -8.210 -18.813 1.00 86.75 192 GLY A N 1
ATOM 1550 C CA . GLY A 1 192 ? -0.436 -9.615 -18.731 1.00 86.75 192 GLY A CA 1
ATOM 1551 C C . GLY A 1 192 ? 0.731 -9.860 -17.770 1.00 86.75 192 GLY A C 1
ATOM 1552 O O . GLY A 1 192 ? 1.560 -10.728 -18.035 1.00 86.75 192 GLY A O 1
ATOM 1553 N N . LEU A 1 193 ? 0.821 -9.074 -16.693 1.00 85.88 193 LEU A N 1
ATOM 1554 C CA . LEU A 1 193 ? 1.893 -9.180 -15.702 1.00 85.88 193 LEU A CA 1
ATOM 1555 C C . LEU A 1 193 ? 1.659 -10.361 -14.755 1.00 85.88 193 LEU A C 1
ATOM 1557 O O . LEU A 1 193 ? 0.519 -10.687 -14.415 1.00 85.88 193 LEU A O 1
ATOM 1561 N N . ASP A 1 194 ? 2.752 -10.973 -14.301 1.00 78.38 194 ASP A N 1
ATOM 1562 C CA . ASP A 1 194 ? 2.733 -12.151 -13.431 1.00 78.38 194 ASP A CA 1
ATOM 1563 C C . ASP A 1 194 ? 2.419 -11.747 -11.976 1.00 78.38 194 ASP A C 1
ATOM 1565 O O . ASP A 1 194 ? 3.297 -11.545 -11.137 1.00 78.38 194 ASP A O 1
ATOM 1569 N N . ALA A 1 195 ? 1.136 -11.506 -11.699 1.00 85.19 195 ALA A N 1
ATOM 1570 C CA . ALA A 1 195 ? 0.645 -10.976 -10.427 1.00 85.19 195 ALA A CA 1
ATOM 1571 C C . ALA A 1 195 ? -0.449 -11.864 -9.813 1.00 85.19 195 ALA A C 1
ATOM 1573 O O . ALA A 1 195 ? -1.513 -11.377 -9.440 1.00 85.19 195 ALA A O 1
ATOM 1574 N N . GLU A 1 196 ? -0.204 -13.173 -9.685 1.00 87.19 196 GLU A N 1
ATOM 1575 C CA . GLU A 1 196 ? -1.189 -14.150 -9.176 1.00 87.19 196 GLU A CA 1
ATOM 1576 C C . GLU A 1 196 ? -1.797 -13.758 -7.816 1.00 87.19 196 GLU A C 1
ATOM 1578 O O . GLU A 1 196 ? -2.997 -13.920 -7.592 1.00 87.19 196 GLU A O 1
ATOM 1583 N N . TRP A 1 197 ? -0.998 -13.137 -6.942 1.00 90.56 197 TRP A N 1
ATOM 1584 C CA . TRP A 1 197 ? -1.416 -12.660 -5.620 1.00 90.56 197 TRP A CA 1
ATOM 1585 C C . TRP A 1 197 ? -2.599 -11.681 -5.664 1.00 90.56 197 TRP A C 1
ATOM 1587 O O . TRP A 1 197 ? -3.359 -11.594 -4.700 1.00 90.56 197 TRP A O 1
ATOM 1597 N N . ILE A 1 198 ? -2.795 -10.939 -6.763 1.00 90.12 198 ILE A N 1
ATOM 1598 C CA . ILE A 1 198 ? -3.926 -10.012 -6.873 1.00 90.12 198 ILE A CA 1
ATOM 1599 C C . ILE A 1 198 ? -5.242 -10.765 -7.050 1.00 90.12 198 ILE A C 1
ATOM 1601 O O . ILE A 1 198 ? -6.286 -10.217 -6.711 1.00 90.12 198 ILE A O 1
ATOM 1605 N N . LEU A 1 199 ? -5.225 -11.991 -7.583 1.00 86.06 199 LEU A N 1
ATOM 1606 C CA . LEU A 1 199 ? -6.422 -12.800 -7.825 1.00 86.06 199 LEU A CA 1
ATOM 1607 C C . LEU A 1 199 ? -6.968 -13.408 -6.532 1.00 86.06 199 LEU A C 1
ATOM 1609 O O . LEU A 1 199 ? -8.178 -13.576 -6.405 1.00 86.06 199 LEU A O 1
ATOM 1613 N N . GLU A 1 200 ? -6.092 -13.666 -5.561 1.00 85.75 200 GLU A N 1
ATOM 1614 C CA . GLU A 1 200 ? -6.454 -14.179 -4.234 1.00 85.75 200 GLU A CA 1
ATOM 1615 C C . GLU A 1 200 ? -7.225 -13.156 -3.389 1.00 85.75 200 GLU A C 1
ATOM 1617 O O . GLU A 1 200 ? -7.888 -13.513 -2.414 1.00 85.75 200 GLU A O 1
ATOM 1622 N N . VAL A 1 201 ? -7.151 -11.871 -3.747 1.00 86.81 201 VAL A N 1
ATOM 1623 C CA . VAL A 1 201 ? -7.877 -10.817 -3.042 1.00 86.81 201 VAL A CA 1
ATOM 1624 C C . VAL A 1 201 ? -9.375 -10.958 -3.303 1.00 86.81 201 VAL A C 1
ATOM 1626 O O . VAL A 1 201 ? -9.846 -10.788 -4.426 1.00 86.81 201 VAL A O 1
ATOM 1629 N N . ASP A 1 202 ? -10.160 -11.209 -2.262 1.00 82.25 202 ASP A N 1
ATOM 1630 C CA . ASP A 1 202 ? -11.616 -11.185 -2.385 1.00 82.25 202 ASP A CA 1
ATOM 1631 C C . ASP A 1 202 ? -12.094 -9.732 -2.535 1.00 82.25 202 ASP A C 1
ATOM 1633 O O . ASP A 1 202 ? -12.214 -8.973 -1.565 1.00 82.25 202 ASP A O 1
ATOM 1637 N N . LEU A 1 203 ? -12.285 -9.310 -3.787 1.00 77.75 203 LEU A N 1
ATOM 1638 C CA . LEU A 1 203 ? -12.941 -8.052 -4.103 1.00 77.75 203 LEU A CA 1
ATOM 1639 C C . LEU A 1 203 ? -14.437 -8.275 -3.921 1.00 77.75 203 LEU A C 1
ATOM 1641 O O . LEU A 1 203 ? -15.139 -8.640 -4.865 1.00 77.75 203 LEU A O 1
ATOM 1645 N N . ALA A 1 204 ? -14.926 -8.019 -2.708 1.00 68.56 204 ALA A N 1
ATOM 1646 C CA . ALA A 1 204 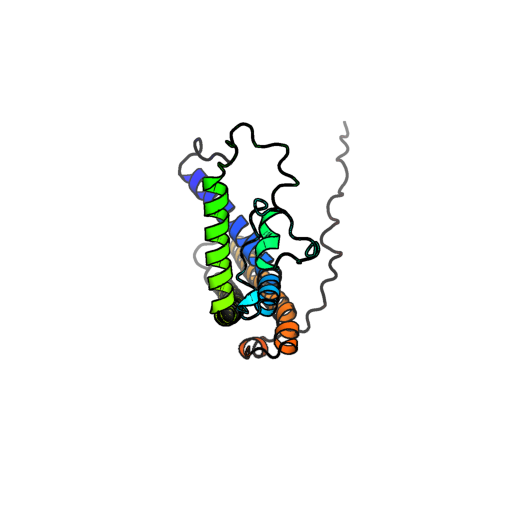? -16.337 -7.715 -2.534 1.00 68.56 204 ALA A CA 1
ATOM 1647 C C . ALA A 1 204 ? -16.687 -6.631 -3.562 1.00 68.56 204 ALA A C 1
ATOM 1649 O O . ALA A 1 204 ? -15.929 -5.669 -3.697 1.00 68.56 204 ALA A O 1
ATOM 1650 N N . VAL A 1 205 ? -17.769 -6.823 -4.324 1.00 51.69 205 VAL A N 1
ATOM 1651 C CA . VAL A 1 205 ? -18.269 -5.841 -5.294 1.00 51.69 205 VAL A CA 1
ATOM 1652 C C . VAL A 1 205 ? -18.454 -4.529 -4.540 1.00 51.69 205 VAL A C 1
ATOM 1654 O O . VAL A 1 205 ? -19.437 -4.350 -3.828 1.00 51.69 205 VAL A O 1
ATOM 1657 N N . ALA A 1 206 ? -17.452 -3.659 -4.606 1.00 45.50 206 ALA A N 1
ATOM 1658 C CA . ALA A 1 206 ? -17.523 -2.352 -4.004 1.00 45.50 206 ALA A CA 1
ATOM 1659 C C . ALA A 1 206 ? -18.533 -1.587 -4.850 1.00 45.50 206 ALA A C 1
ATOM 1661 O O . ALA A 1 206 ? -18.285 -1.348 -6.035 1.00 45.50 206 ALA A O 1
ATOM 1662 N N . ASP A 1 207 ? -19.672 -1.238 -4.253 1.00 41.59 207 ASP A N 1
ATOM 1663 C CA . ASP A 1 207 ? -20.431 -0.078 -4.698 1.00 41.59 207 ASP A CA 1
ATOM 1664 C C . ASP A 1 207 ? -19.412 1.043 -4.885 1.00 41.59 207 ASP A C 1
ATOM 1666 O O . ASP A 1 207 ? -18.744 1.449 -3.933 1.00 41.59 207 ASP A O 1
ATOM 1670 N N . VAL A 1 208 ? -19.214 1.446 -6.140 1.00 42.69 208 VAL A N 1
ATOM 1671 C CA . VAL A 1 208 ? -18.334 2.546 -6.522 1.00 42.69 208 VAL A CA 1
ATOM 1672 C C . VAL A 1 208 ? -18.743 3.738 -5.658 1.00 42.69 208 VAL A C 1
ATOM 1674 O O . VAL A 1 208 ? -19.862 4.227 -5.830 1.00 42.69 208 VAL A O 1
ATOM 1677 N N . PRO A 1 209 ? -17.910 4.199 -4.708 1.00 36.72 209 PRO A N 1
ATOM 1678 C CA . PRO A 1 209 ? -18.260 5.379 -3.952 1.00 36.72 209 PRO A CA 1
ATOM 1679 C C . PRO A 1 209 ? -18.148 6.551 -4.921 1.00 36.72 209 PRO A C 1
ATOM 1681 O O . PRO A 1 209 ? -17.058 6.907 -5.374 1.00 36.72 209 PRO A O 1
ATOM 1684 N N . ASP A 1 210 ? -19.303 7.096 -5.289 1.00 35.28 210 ASP A N 1
ATOM 1685 C CA . ASP A 1 210 ? -19.413 8.327 -6.050 1.00 35.28 210 ASP A CA 1
ATOM 1686 C C . ASP A 1 210 ? -18.593 9.405 -5.324 1.00 35.28 210 ASP A C 1
ATOM 1688 O O . ASP A 1 210 ? -18.802 9.688 -4.138 1.00 35.28 210 ASP A O 1
ATOM 1692 N N . ASN A 1 211 ? -17.603 9.974 -6.015 1.00 37.28 211 ASN A N 1
ATOM 1693 C CA . ASN A 1 211 ? -16.635 10.940 -5.478 1.00 37.28 211 ASN A CA 1
ATOM 1694 C C . ASN A 1 211 ? -17.274 12.324 -5.208 1.00 37.28 211 ASN A C 1
ATOM 1696 O O . ASN A 1 211 ? -16.631 13.366 -5.304 1.00 37.28 211 ASN A O 1
ATOM 1700 N N . SER A 1 212 ? -18.569 12.344 -4.903 1.00 38.66 212 SER A N 1
ATOM 1701 C CA . SER A 1 212 ? -19.414 13.519 -4.716 1.00 38.66 212 SER A CA 1
ATOM 1702 C C . SER A 1 212 ? -19.746 13.793 -3.242 1.00 38.66 212 SER A C 1
ATOM 1704 O O . SER A 1 212 ? -20.288 14.850 -2.936 1.00 38.66 212 SER A O 1
ATOM 1706 N N . THR A 1 213 ? -19.373 12.913 -2.298 1.00 39.66 213 THR A N 1
ATOM 1707 C CA . THR A 1 213 ? -19.845 13.009 -0.893 1.00 39.66 213 THR A CA 1
ATOM 1708 C C . THR A 1 213 ? -18.780 13.428 0.138 1.00 39.66 213 THR A C 1
ATOM 1710 O O . THR A 1 213 ? -18.964 13.236 1.334 1.00 39.66 213 THR A O 1
ATOM 1713 N N . LEU A 1 214 ? -17.661 14.032 -0.283 1.00 36.22 214 LEU A N 1
ATOM 1714 C CA . LEU A 1 214 ? -16.666 14.637 0.633 1.00 36.22 214 LEU A CA 1
ATOM 1715 C C . LEU A 1 214 ? -16.568 16.166 0.515 1.00 36.22 214 LEU A C 1
ATOM 1717 O O . LEU A 1 214 ? -15.564 16.770 0.882 1.00 36.22 214 LEU A O 1
ATOM 1721 N N . SER A 1 215 ? -17.618 16.816 0.018 1.00 37.00 215 SER A N 1
ATOM 1722 C CA . SER A 1 215 ? -17.722 18.278 0.030 1.00 37.00 215 SER A CA 1
ATOM 1723 C C . SER A 1 215 ? -19.169 18.725 0.214 1.00 37.00 215 SER A C 1
ATOM 1725 O O . SER A 1 215 ? -19.812 19.158 -0.730 1.00 37.00 215 SER A O 1
ATOM 1727 N N . ASN A 1 216 ? -19.692 18.579 1.435 1.00 40.69 216 ASN A N 1
ATOM 1728 C CA . ASN A 1 216 ? -20.669 19.503 2.027 1.00 40.69 216 ASN A CA 1
ATOM 1729 C C . ASN A 1 216 ? -21.070 19.027 3.427 1.00 40.69 216 ASN A C 1
ATOM 1731 O O . ASN A 1 216 ? -22.088 18.374 3.600 1.00 40.69 216 ASN A O 1
ATOM 1735 N N . GLU A 1 217 ? -20.286 19.399 4.432 1.00 38.56 217 GLU A N 1
ATOM 1736 C CA . GLU A 1 217 ? -20.797 19.581 5.795 1.00 38.56 217 GLU A CA 1
ATOM 1737 C C . GLU A 1 217 ? -19.993 20.715 6.447 1.00 38.56 217 GLU A C 1
ATOM 1739 O O . GLU A 1 217 ? -19.127 20.540 7.297 1.00 38.56 217 GLU A O 1
ATOM 1744 N N . SER A 1 218 ? -20.227 21.922 5.940 1.00 40.03 218 SER A N 1
ATOM 1745 C CA . SER A 1 218 ? -19.821 23.168 6.587 1.00 40.03 218 SER A CA 1
ATOM 1746 C C . SER A 1 218 ? -20.890 24.216 6.302 1.00 40.03 218 SER A C 1
ATOM 1748 O O . SER A 1 218 ? -20.680 25.134 5.516 1.00 40.03 218 SER A O 1
ATOM 1750 N N . ASN A 1 219 ? -22.071 24.000 6.878 1.00 42.56 219 ASN A N 1
ATOM 1751 C CA . ASN A 1 219 ? -23.095 25.022 7.063 1.00 42.56 219 ASN A CA 1
ATOM 1752 C C . ASN A 1 219 ? -24.043 24.581 8.186 1.00 42.56 219 ASN A C 1
ATOM 1754 O O . ASN A 1 219 ? -25.055 23.936 7.937 1.00 42.56 219 ASN A O 1
ATOM 1758 N N . GLU A 1 220 ? -23.709 24.959 9.418 1.00 38.16 220 GLU A N 1
ATOM 1759 C CA . GLU A 1 220 ? -24.717 25.239 10.438 1.00 38.16 220 GLU A CA 1
ATOM 1760 C C . GLU A 1 220 ? -24.524 26.672 10.947 1.00 38.16 220 GLU A C 1
ATOM 1762 O O . GLU A 1 220 ? -23.411 27.187 11.062 1.00 38.16 220 GLU A O 1
ATOM 1767 N N . GLU A 1 221 ? -25.670 27.315 11.123 1.00 41.97 221 GLU A N 1
ATOM 1768 C CA . GLU A 1 221 ? -25.958 28.744 11.173 1.00 41.97 221 GLU A CA 1
ATOM 1769 C C . GLU A 1 221 ? -25.541 29.462 12.476 1.00 41.97 221 GLU A C 1
ATOM 1771 O O . GLU A 1 221 ? -25.270 28.830 13.499 1.00 41.97 221 GLU A O 1
ATOM 1776 N N . PRO A 1 222 ? -25.493 30.812 12.462 1.00 41.22 222 PRO A N 1
ATOM 1777 C CA . PRO A 1 222 ? -25.038 31.620 13.590 1.00 41.22 222 PRO A CA 1
ATOM 1778 C C . PRO A 1 222 ? -26.000 31.600 14.789 1.00 41.22 222 PRO A C 1
ATOM 1780 O O . PRO A 1 222 ? -27.190 31.886 14.671 1.00 41.22 222 PRO A O 1
ATOM 1783 N N . MET A 1 223 ? -25.431 31.367 15.976 1.00 35.72 223 MET A N 1
ATOM 1784 C CA . MET A 1 223 ? -26.074 31.570 17.277 1.00 35.72 223 MET A CA 1
ATOM 1785 C C . MET A 1 223 ? -26.574 33.018 17.411 1.00 35.72 223 MET A C 1
ATOM 1787 O O . MET A 1 223 ? -25.784 33.958 17.522 1.00 35.72 223 MET A O 1
ATOM 1791 N N . SER A 1 224 ? -27.895 33.191 17.430 1.00 39.91 224 SER A N 1
ATOM 1792 C CA . SER A 1 224 ? -28.553 34.434 17.820 1.00 39.91 224 SER A CA 1
ATOM 1793 C C . SER A 1 224 ? -28.361 34.674 19.318 1.00 39.91 224 SER A C 1
ATOM 1795 O O . SER A 1 224 ? -28.857 33.907 20.145 1.00 39.91 224 SER A O 1
ATOM 1797 N N . VAL A 1 225 ? -27.665 35.756 19.660 1.00 46.00 225 VAL A N 1
ATOM 1798 C CA . VAL A 1 225 ? -27.677 36.340 21.003 1.00 46.00 225 VAL A CA 1
ATOM 1799 C C . VAL A 1 225 ? -29.057 36.959 21.217 1.00 46.00 225 VAL A C 1
ATOM 1801 O O . VAL A 1 225 ? -29.480 37.801 20.427 1.00 46.00 225 VAL A O 1
ATOM 1804 N N . VAL A 1 226 ? -29.758 36.520 22.258 1.00 49.03 226 VAL A N 1
ATOM 1805 C CA . VAL A 1 226 ? -30.934 37.214 22.788 1.00 49.03 226 VAL A CA 1
ATOM 1806 C C . VAL A 1 226 ? -30.536 37.777 24.147 1.00 49.03 226 VAL A C 1
ATOM 1808 O O . VAL A 1 226 ? -29.936 37.059 24.951 1.00 49.03 226 VAL A O 1
ATOM 1811 N N . ASP A 1 227 ? -30.823 39.068 24.307 1.00 47.78 227 ASP A N 1
ATOM 1812 C CA . ASP A 1 227 ? -30.638 39.901 25.501 1.00 47.78 227 ASP A CA 1
ATOM 1813 C C . ASP A 1 227 ? -31.289 39.335 26.778 1.00 47.78 227 ASP A C 1
ATOM 1815 O O . ASP A 1 227 ? -32.361 38.689 26.680 1.00 47.78 227 ASP A O 1
#

Secondary structure (DSSP, 8-state):
---TTS-HHHHHHHHHHHHHHHHHHHHHHHHHHHHHHHHHHHH--PPPGGG------TTS---TT----PPPGGGTTSSSSSSS--SS-SS-PPPPHHHHHHHHHHHHHHHHHHHHSHHHHHHHHHHHHHHHHHHHHHHHHHHHHHHHH--SS--HHHHHHHHHHHHHHHHHHHHHHHHHHHHHHHHHHHTT---GGGTSS---------TTSSS------------

Radius of gyration: 26.3 Å; Cα contacts (8 Å, |Δi|>4): 95; chains: 1; bounding box: 61×54×78 Å

Solvent-accessible surface area (backbone atoms only — not comparable to full-atom values): 14168 Å² total; per-residue (Å²): 138,86,61,84,86,49,55,75,67,61,35,51,52,53,51,48,54,51,50,50,51,51,50,50,57,47,62,74,42,44,55,60,53,50,48,52,48,42,53,52,33,68,67,54,57,76,71,51,84,80,66,74,62,73,82,75,70,90,82,66,78,86,68,96,82,80,93,80,79,80,78,53,79,91,64,62,73,76,75,71,80,77,81,80,80,90,84,81,66,95,81,65,73,79,76,48,75,65,55,53,52,50,52,52,50,52,53,50,52,48,52,50,51,47,34,74,36,32,66,56,48,42,54,49,46,54,51,48,55,52,49,52,42,52,48,29,54,50,50,20,51,51,26,52,52,51,40,71,66,70,77,85,91,65,58,70,70,58,45,52,52,50,28,53,49,23,47,51,54,17,50,53,31,50,48,50,36,45,53,36,50,64,63,45,47,63,54,42,60,74,71,67,54,96,53,70,74,63,70,75,52,82,68,68,85,67,77,77,78,68,94,70,80,88,76,84,90,86,83,81,82,85,84,79,85,77,134

Sequence (227 aa):
MSTKLMTPWVRRETIDNHARGWNWQKITQFGSTLMQGLHEALAMKPLQQGDVQCPQHQDEVPGPGESHREISWIWLSVSSGLEGVEHALEDIQPMGPADITDCLKTEWVKSRVCAARWTEEQDLVLEEMRRVLAYLKWQENWWKEQATRCSVNITPEVLDGLTAYAIKQGNILCHLHQCFAGMWRPQLLSYGLDAEWILEVDLAVADVPDNSTLSNESNEEPMSVVD